Protein AF-A0A7R9ZSJ4-F1 (afdb_monomer)

Solvent-accessible surface area (backbone atoms only — not comparable to full-atom values): 16227 Å² total; per-residue (Å²): 116,78,66,67,66,26,33,40,53,22,41,50,36,29,53,52,50,44,64,75,40,68,91,37,93,45,54,47,52,46,51,64,80,45,60,38,54,87,46,69,43,57,51,87,76,79,59,43,40,46,56,62,57,51,50,52,32,36,56,56,23,70,72,47,100,58,98,56,45,19,45,77,72,46,55,66,70,55,40,49,50,58,50,53,51,54,51,48,54,52,47,40,32,49,72,45,51,34,35,42,63,63,70,55,41,59,85,36,34,27,38,24,73,56,66,95,86,62,72,80,85,56,40,31,41,29,47,73,68,39,64,46,61,44,77,53,52,73,63,58,44,51,36,51,52,48,29,55,49,21,52,44,65,28,36,20,50,62,27,33,58,28,53,48,65,42,23,81,81,48,73,83,53,57,67,71,60,51,48,54,47,25,54,52,32,30,57,49,18,76,75,57,26,79,11,60,88,61,80,40,57,58,47,64,45,52,53,49,52,52,48,52,33,58,76,66,66,57,59,68,38,69,69,59,54,37,55,52,49,33,52,39,42,50,43,52,52,35,44,62,45,37,73,86,59,47,65,57,57,70,43,44,68,60,52,53,51,47,34,67,69,35,22,40,98,82,60,70,49,70,52,94,46,81,89,60,53,56,57,72,73,69,91,76,79,79,90,81,81,80,86,126

Radius of gyration: 20.52 Å; Cα contacts (8 Å, |Δi|>4): 407; chains: 1; bounding box: 48×50×55 Å

Nearest PDB structures (foldseek):
  7udq-assembly1_A  TM=7.282E-01  e=5.995E-06  Homo sapiens
  7udq-assembly2_B  TM=7.242E-01  e=1.388E-05  Homo sapiens
  4ped-assembly1_A  TM=7.113E-01  e=1.322E-05  Homo sapiens
  5i35-assembly1_A  TM=6.716E-01  e=8.064E-06  Homo sapiens
  7udp-assembly1_A  TM=6.505E-01  e=7.447E-05  Homo sapiens

Secondary structure (DSSP, 8-state):
-GGGG-HHHHHHHHHHHHHHHTT-TTEE---EEEE-SS-EEEPPPP-EEHHHHHHHHHHHHTTSSSS--HHHHS-HHHHHHHHHHHHHHHHHIIIII-EEETT-SGGGEEEE---TTS-GGG-EEEE---TTEEEPPHHHHHHHHHHHHHHHHT-HHHHHHHHHTT-GGGTTS-HHHHHHHHHHHHHHHHHH---TTS---HHHHHHHHHHHHHHTT----HHHHHHHHHHHHHHHHHHHH-TT--HHHHHHHHHHHHHHHHB-TTSSSBP--TTSS-----SS--S-----

Structure (mmCIF, N/CA/C/O backbone):
data_AF-A0A7R9ZSJ4-F1
#
_entry.id   AF-A0A7R9ZSJ4-F1
#
loop_
_atom_site.group_PDB
_atom_site.id
_atom_site.type_symbol
_atom_site.label_atom_id
_atom_site.label_alt_id
_atom_site.label_comp_id
_atom_site.label_asym_id
_atom_site.label_entity_id
_atom_site.label_seq_id
_atom_site.pdbx_PDB_ins_code
_atom_site.Cartn_x
_atom_site.Cartn_y
_atom_site.Cartn_z
_atom_site.occupancy
_atom_site.B_iso_or_equiv
_atom_site.auth_seq_id
_atom_site.auth_comp_id
_atom_site.auth_asym_id
_atom_site.auth_atom_id
_atom_site.pdbx_PDB_model_num
ATOM 1 N N . MET A 1 1 ? -2.091 21.055 1.579 1.00 38.19 1 MET A N 1
ATOM 2 C CA . MET A 1 1 ? -1.981 21.417 3.006 1.00 38.19 1 MET A CA 1
ATOM 3 C C . MET A 1 1 ? -3.148 22.263 3.515 1.00 38.19 1 MET A C 1
ATOM 5 O O . MET A 1 1 ? -3.664 21.917 4.559 1.00 38.19 1 MET A O 1
ATOM 9 N N . ALA A 1 2 ? -3.652 23.291 2.811 1.00 45.34 2 ALA A N 1
ATOM 10 C CA . ALA A 1 2 ? -4.797 24.081 3.316 1.00 45.34 2 ALA A CA 1
ATOM 11 C C . ALA A 1 2 ? -6.110 23.279 3.501 1.00 45.34 2 ALA A C 1
ATOM 13 O O . ALA A 1 2 ? -6.863 23.550 4.426 1.00 45.34 2 ALA A O 1
ATOM 14 N N . ALA A 1 3 ? -6.357 22.255 2.673 1.00 51.06 3 ALA A N 1
ATOM 15 C CA . ALA A 1 3 ? -7.547 21.404 2.793 1.00 51.06 3 ALA A CA 1
ATOM 16 C C . ALA A 1 3 ? -7.569 20.535 4.069 1.00 51.06 3 ALA A C 1
ATOM 18 O O . ALA A 1 3 ? -8.645 20.181 4.528 1.00 51.06 3 ALA A O 1
ATOM 19 N N . GLN A 1 4 ? -6.405 20.243 4.666 1.00 52.00 4 GLN A N 1
ATOM 20 C CA . GLN A 1 4 ? -6.296 19.455 5.906 1.00 52.00 4 GLN A CA 1
ATOM 21 C C . GLN A 1 4 ? -6.732 20.244 7.147 1.00 52.00 4 GLN A C 1
ATOM 23 O O . GLN A 1 4 ? -6.979 19.658 8.189 1.00 52.00 4 GLN A O 1
ATOM 28 N N . ALA A 1 5 ? -6.828 21.574 7.052 1.00 63.12 5 ALA A N 1
ATOM 29 C CA . ALA A 1 5 ? -7.299 22.405 8.157 1.00 63.12 5 ALA A CA 1
ATOM 30 C C . ALA A 1 5 ? -8.834 22.452 8.254 1.00 63.12 5 ALA A C 1
ATOM 32 O O . ALA A 1 5 ? -9.356 23.075 9.171 1.00 63.12 5 ALA A O 1
ATOM 33 N N . HIS A 1 6 ? -9.553 21.860 7.289 1.00 83.00 6 HIS A N 1
ATOM 34 C CA . HIS A 1 6 ? -11.010 21.892 7.220 1.00 83.00 6 HIS A CA 1
ATOM 35 C C . HIS A 1 6 ? -11.577 20.497 7.495 1.00 83.00 6 HIS A C 1
ATOM 37 O O . HIS A 1 6 ? -11.621 19.662 6.593 1.00 83.00 6 HIS A O 1
ATOM 43 N N . LEU A 1 7 ? -12.094 20.269 8.705 1.00 90.62 7 LEU A N 1
ATOM 44 C CA . LEU A 1 7 ? -12.628 18.957 9.116 1.00 90.62 7 LEU A CA 1
ATOM 45 C C . LEU A 1 7 ? -13.857 18.497 8.307 1.00 90.62 7 LEU A C 1
ATOM 47 O O . LEU A 1 7 ? -14.205 17.322 8.302 1.00 90.62 7 LEU A O 1
ATOM 51 N N . GLN A 1 8 ? -14.485 19.390 7.536 1.00 91.31 8 GLN A N 1
ATOM 52 C CA . GLN A 1 8 ? -15.523 19.015 6.562 1.00 91.31 8 GLN A CA 1
ATOM 53 C C . GLN A 1 8 ? -14.990 18.111 5.449 1.00 91.31 8 GLN A C 1
ATOM 55 O O . GLN A 1 8 ? -15.735 17.290 4.920 1.00 91.31 8 GLN A O 1
ATOM 60 N N . VAL A 1 9 ? -13.717 18.271 5.075 1.00 90.81 9 VAL A N 1
ATOM 61 C CA . VAL A 1 9 ? -13.072 17.436 4.054 1.00 90.81 9 VAL A CA 1
ATOM 62 C C . VAL A 1 9 ? -12.893 16.017 4.584 1.00 90.81 9 VAL A C 1
ATOM 64 O O . VAL A 1 9 ? -13.194 15.058 3.881 1.00 90.81 9 VAL A O 1
ATOM 67 N N . GLU A 1 10 ? -12.471 15.886 5.839 1.00 92.31 10 GLU A N 1
ATOM 68 C CA . GLU A 1 10 ? -12.347 14.599 6.521 1.00 92.31 10 GLU A CA 1
ATOM 69 C C . GLU A 1 10 ? -13.699 13.896 6.675 1.00 92.31 10 GLU A C 1
ATOM 71 O O . GLU A 1 10 ? -13.835 12.747 6.261 1.00 92.31 10 GLU A O 1
ATOM 76 N N . ALA A 1 11 ? -14.729 14.605 7.152 1.00 93.69 11 ALA A N 1
ATOM 77 C CA . ALA A 1 11 ? -16.087 14.064 7.232 1.00 93.69 11 ALA A CA 1
ATOM 78 C C . ALA A 1 11 ? -16.573 13.540 5.873 1.00 93.69 11 ALA A C 1
ATOM 80 O O . ALA A 1 11 ? -17.118 12.443 5.771 1.00 93.69 11 ALA A O 1
ATOM 81 N N . TYR A 1 12 ? -16.311 14.290 4.802 1.00 91.88 12 TYR A N 1
ATOM 82 C CA . TYR A 1 12 ? -16.643 13.855 3.453 1.00 91.88 12 TYR A CA 1
ATOM 83 C C . TYR A 1 12 ? -15.883 12.581 3.038 1.00 91.88 12 TYR A C 1
ATOM 85 O O . TYR A 1 12 ? -16.460 11.676 2.432 1.00 91.88 12 TYR A O 1
ATOM 93 N N . HIS A 1 13 ? -14.596 12.467 3.370 1.00 93.56 13 HIS A N 1
ATOM 94 C CA . HIS A 1 13 ? -13.835 11.245 3.109 1.00 93.56 13 HIS A CA 1
ATOM 95 C C . HIS A 1 13 ? -14.374 10.043 3.893 1.00 93.56 13 HIS A C 1
ATOM 97 O O . HIS A 1 13 ? -14.483 8.957 3.317 1.00 93.56 13 HIS A O 1
ATOM 103 N N . LEU A 1 14 ? -14.771 10.234 5.155 1.00 94.38 14 LEU A N 1
ATOM 104 C CA . LEU A 1 14 ? -15.432 9.201 5.954 1.00 94.38 14 LEU A CA 1
ATOM 105 C C . LEU A 1 14 ? -16.741 8.745 5.307 1.00 94.38 14 LEU A C 1
ATOM 107 O O . LEU A 1 14 ? -16.975 7.543 5.205 1.00 94.38 14 LEU A O 1
ATOM 111 N N . GLU A 1 15 ? -17.576 9.659 4.808 1.00 93.56 15 GLU A N 1
ATOM 112 C CA . GLU A 1 15 ? -18.805 9.299 4.084 1.00 93.56 15 GLU A CA 1
ATOM 113 C C . GLU A 1 15 ? -18.510 8.436 2.847 1.00 93.56 15 GLU A C 1
ATOM 115 O O . GLU A 1 15 ? -19.177 7.424 2.609 1.00 93.56 15 GLU A O 1
ATOM 120 N N . VAL A 1 16 ? -17.484 8.799 2.070 1.00 92.31 16 VAL A N 1
ATOM 121 C CA . VAL A 1 16 ? -17.057 8.037 0.886 1.00 92.31 16 VAL A CA 1
ATOM 122 C C . VAL A 1 16 ? -16.573 6.638 1.271 1.00 92.31 16 VAL A C 1
ATOM 124 O O . VAL A 1 16 ? -16.968 5.657 0.633 1.00 92.31 16 VAL A O 1
ATOM 127 N N . LEU A 1 17 ? -15.737 6.525 2.305 1.00 93.88 17 LEU A N 1
ATOM 128 C CA . LEU A 1 17 ? -15.227 5.244 2.792 1.00 93.88 17 LEU A CA 1
ATOM 129 C C . LEU A 1 17 ? -16.366 4.364 3.320 1.00 93.88 17 LEU A C 1
ATOM 131 O O . LEU A 1 17 ? -16.518 3.229 2.864 1.00 93.88 17 LEU A O 1
ATOM 135 N N . ASN A 1 18 ? -17.233 4.908 4.174 1.00 94.31 18 ASN A N 1
ATOM 136 C CA . ASN A 1 18 ? -18.411 4.209 4.684 1.00 94.31 18 ASN A CA 1
ATOM 137 C C . ASN A 1 18 ? -19.322 3.715 3.555 1.00 94.31 18 ASN A C 1
ATOM 139 O O . ASN A 1 18 ? -19.772 2.569 3.570 1.00 94.31 18 ASN A O 1
ATOM 143 N N . HIS A 1 19 ? -19.547 4.532 2.522 1.00 93.00 19 HIS A N 1
ATOM 144 C CA . HIS A 1 19 ? -20.321 4.106 1.361 1.00 93.00 19 HIS A CA 1
ATOM 145 C C . HIS A 1 19 ? -19.638 2.969 0.593 1.00 93.00 19 HIS A C 1
ATOM 147 O O . HIS A 1 19 ? -20.296 1.991 0.227 1.00 93.00 19 HIS A O 1
ATOM 153 N N . ASN A 1 20 ? -18.336 3.081 0.329 1.00 92.00 20 ASN A N 1
ATOM 154 C CA . ASN A 1 20 ? -17.593 2.101 -0.462 1.00 92.00 20 ASN A CA 1
ATOM 155 C C . ASN A 1 20 ? -17.463 0.752 0.249 1.00 92.00 20 ASN A C 1
ATOM 157 O O . ASN A 1 20 ? -17.392 -0.280 -0.420 1.00 92.00 20 ASN A O 1
ATOM 161 N N . PHE A 1 21 ? -17.420 0.746 1.579 1.00 93.94 21 PHE A N 1
ATOM 162 C CA . PHE A 1 21 ? -17.257 -0.450 2.404 1.00 93.94 21 PHE A CA 1
ATOM 163 C C . PHE A 1 21 ? -18.556 -0.939 3.058 1.00 93.94 21 PHE A C 1
ATOM 165 O O . PHE A 1 21 ? -18.514 -1.894 3.819 1.00 93.94 21 PHE A O 1
ATOM 172 N N . ARG A 1 22 ? -19.719 -0.370 2.717 1.00 92.62 22 ARG A N 1
ATOM 173 C CA . ARG A 1 22 ? -21.030 -0.741 3.293 1.00 92.62 22 ARG A CA 1
ATOM 174 C C . ARG A 1 22 ? -21.376 -2.239 3.244 1.00 92.62 22 ARG A C 1
ATOM 176 O O . ARG A 1 22 ? -22.170 -2.698 4.050 1.00 92.62 22 ARG A O 1
ATOM 183 N N . ASP A 1 23 ? -20.810 -2.972 2.282 1.00 91.75 23 ASP A N 1
ATOM 184 C CA . ASP A 1 23 ? -21.043 -4.409 2.083 1.00 91.75 23 ASP A CA 1
ATOM 185 C C . ASP A 1 23 ? -19.985 -5.280 2.811 1.00 91.75 23 ASP A C 1
ATOM 187 O O . ASP A 1 23 ? -19.936 -6.495 2.622 1.00 91.75 23 ASP A O 1
ATOM 191 N N . TRP A 1 24 ? -19.083 -4.667 3.591 1.00 92.62 24 TRP A N 1
ATOM 192 C CA . TRP A 1 24 ? -17.996 -5.319 4.329 1.00 92.62 24 TRP A CA 1
ATOM 193 C C . TRP A 1 24 ? -18.225 -5.199 5.842 1.00 92.62 24 TRP A C 1
ATOM 195 O O . TRP A 1 24 ? -17.667 -4.325 6.495 1.00 92.62 24 TRP A O 1
ATOM 205 N N . ASP A 1 25 ? -18.976 -6.141 6.420 1.00 88.06 25 ASP A N 1
ATOM 206 C CA . ASP A 1 25 ? -19.393 -6.123 7.839 1.00 88.06 25 ASP A CA 1
ATOM 207 C C . ASP A 1 25 ? -18.245 -6.036 8.874 1.00 88.06 25 ASP A C 1
ATOM 209 O O . ASP A 1 25 ? -18.462 -5.672 10.030 1.00 88.06 25 ASP A O 1
ATOM 213 N N . HIS A 1 26 ? -17.025 -6.406 8.477 1.00 89.81 26 HIS A N 1
ATOM 214 C CA . HIS A 1 26 ? -15.828 -6.452 9.325 1.00 89.81 26 HIS A CA 1
ATOM 215 C C . HIS A 1 26 ? -14.900 -5.241 9.134 1.00 89.81 26 HIS A C 1
ATOM 217 O O . HIS A 1 26 ? -13.831 -5.205 9.739 1.00 89.81 26 HIS A O 1
ATOM 223 N N . VAL A 1 27 ? -15.273 -4.267 8.298 1.00 93.69 27 VAL A N 1
ATOM 224 C CA . VAL A 1 27 ? -14.522 -3.021 8.093 1.00 93.69 27 VAL A CA 1
ATOM 225 C C . VAL A 1 27 ? -15.397 -1.851 8.511 1.00 93.69 27 VAL A C 1
ATOM 227 O O . VAL A 1 27 ? -16.525 -1.718 8.042 1.00 93.69 27 VAL A O 1
ATOM 230 N N . ARG A 1 28 ? -14.878 -0.999 9.390 1.00 93.50 28 ARG A N 1
ATOM 231 C CA . ARG A 1 28 ? -15.598 0.148 9.944 1.00 93.50 28 ARG A CA 1
ATOM 232 C C . ARG A 1 28 ? -14.815 1.437 9.738 1.00 93.50 28 ARG A C 1
ATOM 234 O O . ARG A 1 28 ? -13.592 1.438 9.607 1.00 93.50 28 ARG A O 1
ATOM 241 N N . PHE A 1 29 ? -15.553 2.533 9.734 1.00 95.06 29 PHE A N 1
ATOM 242 C CA . PHE A 1 29 ? -15.036 3.892 9.757 1.00 95.06 29 PHE A CA 1
ATOM 243 C C . PHE A 1 29 ? -15.972 4.710 10.649 1.00 95.06 29 PHE A C 1
ATOM 245 O O . PHE A 1 29 ? -17.176 4.420 10.654 1.00 95.06 29 PHE A O 1
ATOM 252 N N . PRO A 1 30 ? -15.470 5.729 11.363 1.00 95.62 30 PRO A N 1
ATOM 253 C CA . PRO A 1 30 ? -16.333 6.672 12.058 1.00 95.62 30 PRO A CA 1
ATOM 254 C C . PRO A 1 30 ? -17.412 7.244 11.125 1.00 95.62 30 PRO A C 1
ATOM 256 O O . PRO A 1 30 ? -17.163 7.545 9.954 1.00 95.62 30 PRO A O 1
ATOM 259 N N . GLN A 1 31 ? -18.643 7.344 11.622 1.00 95.25 31 GLN A N 1
ATOM 260 C CA . GLN A 1 31 ? -19.788 7.893 10.897 1.00 95.25 31 GLN A CA 1
ATOM 261 C C . GLN A 1 31 ? -19.987 9.351 11.315 1.00 95.25 31 GLN A C 1
ATOM 263 O O . GLN A 1 31 ? -20.389 9.593 12.458 1.00 95.25 31 GLN A O 1
ATOM 268 N N . PRO A 1 32 ? -19.738 10.329 10.431 1.00 95.19 32 PRO A N 1
ATOM 269 C CA . PRO A 1 32 ? -19.922 11.733 10.762 1.00 95.19 32 PRO A CA 1
ATOM 270 C C . PRO A 1 32 ? -21.414 12.081 10.888 1.00 95.19 32 PRO A C 1
ATOM 272 O O . PRO A 1 32 ? -22.224 11.789 10.012 1.00 95.19 32 PRO A O 1
ATOM 275 N N . PHE A 1 33 ? -21.776 12.754 11.979 1.00 94.69 33 PHE A N 1
ATOM 276 C CA . PHE A 1 33 ? -23.102 13.337 12.219 1.00 94.69 33 PHE A CA 1
ATOM 277 C C . PHE A 1 33 ? -23.134 14.843 11.961 1.00 94.69 33 PHE A C 1
ATOM 279 O O . PHE A 1 33 ? -24.171 15.399 11.599 1.00 94.69 33 PHE A O 1
ATOM 286 N N . PHE A 1 34 ? -22.009 15.518 12.194 1.00 94.94 34 PHE A N 1
ATOM 287 C CA . PHE A 1 34 ? -21.866 16.953 11.999 1.00 94.94 34 PHE A CA 1
ATOM 288 C C . PHE A 1 34 ? -20.431 17.287 11.609 1.00 94.94 34 PHE A C 1
ATOM 290 O O . PHE A 1 34 ? -19.493 16.746 12.189 1.00 94.94 34 PHE A O 1
ATOM 297 N N . ALA A 1 35 ? -20.262 18.223 10.675 1.00 94.38 35 ALA A N 1
ATOM 298 C CA . ALA A 1 35 ? -18.948 18.712 10.288 1.00 94.38 35 ALA A CA 1
ATOM 299 C C . ALA A 1 35 ? -18.961 20.214 9.969 1.00 94.38 35 ALA A C 1
ATOM 301 O O . ALA A 1 35 ? -19.710 20.702 9.115 1.00 94.38 35 ALA A O 1
ATOM 302 N N . SER A 1 36 ? -18.074 20.949 10.628 1.00 93.25 36 SER A N 1
ATOM 303 C CA . SER A 1 36 ? -17.681 22.320 10.306 1.00 93.25 36 SER A CA 1
ATOM 304 C C . SER A 1 36 ? -16.204 22.348 9.906 1.00 93.25 36 SER A C 1
ATOM 306 O O . SER A 1 36 ? -15.526 21.322 9.910 1.00 93.25 36 SER A O 1
ATOM 308 N N . SER A 1 37 ? -15.673 23.513 9.529 1.00 90.69 37 SER A N 1
ATOM 309 C CA . SER A 1 37 ? -14.243 23.633 9.218 1.00 90.69 37 SER A CA 1
ATOM 310 C C . SER A 1 37 ? -13.343 23.295 10.412 1.00 90.69 37 SER A C 1
ATOM 312 O O . SER A 1 37 ? -12.201 22.914 10.198 1.00 90.69 37 SER A O 1
ATOM 314 N N . THR A 1 38 ? -13.840 23.390 11.648 1.00 93.00 38 THR A N 1
ATOM 315 C CA . THR A 1 38 ? -13.034 23.241 12.871 1.00 93.00 38 THR A CA 1
ATOM 316 C C . THR A 1 38 ? -13.494 22.130 13.806 1.00 93.00 38 THR A C 1
ATOM 318 O O . THR A 1 38 ? -12.769 21.807 14.742 1.00 93.00 38 THR A O 1
ATOM 321 N N . VAL A 1 39 ? -14.685 21.559 13.596 1.00 93.62 39 VAL A N 1
ATOM 322 C CA . VAL A 1 39 ? -15.246 20.506 14.455 1.00 93.62 39 VAL A CA 1
ATOM 323 C C . VAL A 1 39 ? -15.898 19.423 13.604 1.00 93.62 39 VAL A C 1
ATOM 325 O O . VAL A 1 39 ? -16.721 19.731 12.744 1.00 93.62 39 VAL A O 1
ATOM 328 N N . ILE A 1 40 ? -15.591 18.164 13.907 1.00 94.25 40 ILE A N 1
ATOM 329 C CA . ILE A 1 40 ? -16.333 16.987 13.452 1.00 94.25 40 ILE A CA 1
ATOM 330 C C . ILE A 1 40 ? -16.955 16.294 14.671 1.00 94.25 40 ILE A C 1
ATOM 332 O O . ILE A 1 40 ? -16.351 16.242 15.742 1.00 94.25 40 ILE A O 1
ATOM 336 N N . ILE A 1 41 ? -18.193 15.825 14.532 1.00 96.06 41 ILE A N 1
ATOM 337 C CA . ILE A 1 41 ? -18.865 14.954 15.501 1.00 96.06 41 ILE A CA 1
ATOM 338 C C . ILE A 1 41 ? -19.199 13.674 14.758 1.00 96.06 41 ILE A C 1
ATOM 340 O O . ILE A 1 41 ? -19.914 13.719 13.758 1.00 96.06 41 ILE A O 1
ATOM 344 N N . GLU A 1 42 ? -18.716 12.549 15.260 1.00 95.81 42 GLU A N 1
ATOM 345 C CA . GLU A 1 42 ? -18.808 11.244 14.611 1.00 95.81 42 GLU A CA 1
ATOM 346 C C . GLU A 1 42 ? -19.041 10.122 15.628 1.00 95.81 42 GLU A C 1
ATOM 348 O O . GLU A 1 42 ? -19.073 10.361 16.841 1.00 95.81 42 GLU A O 1
ATOM 353 N N . THR A 1 43 ? -19.260 8.897 15.150 1.00 95.44 43 THR A N 1
ATOM 354 C CA . THR A 1 43 ? -19.363 7.727 16.028 1.00 95.44 43 THR A CA 1
ATOM 355 C C . THR A 1 43 ? -18.036 7.404 16.696 1.00 95.44 43 THR A C 1
ATOM 357 O O . THR A 1 43 ? -16.963 7.541 16.120 1.00 95.44 43 THR A O 1
ATOM 360 N N . PHE A 1 44 ? -18.125 6.918 17.932 1.00 93.62 44 PHE A N 1
ATOM 361 C CA . PHE A 1 44 ? -16.992 6.296 18.594 1.00 93.62 44 PHE A CA 1
ATOM 362 C C . PHE A 1 44 ? -16.869 4.842 18.135 1.00 93.62 44 PHE A C 1
ATOM 364 O O . PHE A 1 44 ? -17.791 4.050 18.346 1.00 93.62 44 PHE A O 1
ATOM 371 N N . GLU A 1 45 ? -15.720 4.484 17.569 1.00 92.06 45 GLU A N 1
ATOM 372 C CA . GLU A 1 45 ? -15.431 3.117 17.147 1.00 92.06 45 GLU A CA 1
ATOM 373 C C . GLU A 1 45 ? -14.612 2.373 18.219 1.00 92.06 45 GLU A C 1
ATOM 375 O O . GLU A 1 45 ? -13.549 2.849 18.628 1.00 92.06 45 GLU A O 1
ATOM 380 N N . PRO A 1 46 ? -15.070 1.200 18.699 1.00 90.31 46 PRO A N 1
ATOM 381 C CA . PRO A 1 46 ? -14.311 0.412 19.662 1.00 90.31 46 PRO A CA 1
ATOM 382 C C . PRO A 1 46 ? -13.082 -0.224 19.003 1.00 90.31 46 PRO A C 1
ATOM 384 O O . PRO A 1 46 ? -13.090 -0.559 17.820 1.00 90.31 46 PRO A O 1
ATOM 387 N N . GLY A 1 47 ? -12.033 -0.455 19.791 1.00 91.12 47 GLY A N 1
ATOM 388 C CA . GLY A 1 47 ? -10.862 -1.206 19.352 1.00 91.12 47 GLY A CA 1
ATOM 389 C C . GLY A 1 47 ? -9.578 -0.744 20.022 1.00 91.12 47 GLY A C 1
ATOM 390 O O . GLY A 1 47 ? -9.589 0.075 20.942 1.00 91.12 47 GLY A O 1
ATOM 391 N N . ARG A 1 48 ? -8.459 -1.289 19.551 1.00 93.31 48 ARG A N 1
ATOM 392 C CA . ARG A 1 48 ? -7.102 -0.869 19.914 1.00 93.31 48 ARG A CA 1
ATOM 393 C C . ARG A 1 48 ? -6.296 -0.605 18.660 1.00 93.31 48 ARG A C 1
ATOM 395 O O . ARG A 1 48 ? -6.431 -1.347 17.687 1.00 93.31 48 ARG A O 1
ATOM 402 N N . ILE A 1 49 ? -5.447 0.414 18.699 1.00 94.31 49 ILE A N 1
ATOM 403 C CA . ILE A 1 49 ? -4.495 0.680 17.619 1.00 94.31 49 ILE A CA 1
ATOM 404 C C . ILE A 1 49 ? -3.560 -0.526 17.501 1.00 94.31 49 ILE A C 1
ATOM 406 O O . ILE A 1 49 ? -3.161 -1.119 18.507 1.00 94.31 49 ILE A O 1
ATOM 410 N N . ILE A 1 50 ? -3.215 -0.915 16.276 1.00 93.12 50 ILE A N 1
ATOM 411 C CA . ILE A 1 50 ? -2.426 -2.128 16.041 1.00 93.12 50 ILE A CA 1
ATOM 412 C C . ILE A 1 50 ? -1.051 -2.086 16.726 1.00 93.12 50 ILE A C 1
ATOM 414 O O . ILE A 1 50 ? -0.560 -3.123 17.169 1.00 93.12 50 ILE A O 1
ATOM 418 N N . THR A 1 51 ? -0.456 -0.900 16.876 1.00 92.81 51 THR A N 1
ATOM 419 C CA . THR A 1 51 ? 0.813 -0.717 17.593 1.00 92.81 51 THR A CA 1
ATOM 420 C C . THR A 1 51 ? 0.689 -1.115 19.057 1.00 92.81 51 THR A C 1
ATOM 422 O O . THR A 1 51 ? 1.545 -1.835 19.544 1.00 92.81 51 THR A O 1
ATOM 425 N N . GLU A 1 52 ? -0.417 -0.785 19.733 1.00 93.81 52 GLU A N 1
ATOM 426 C CA . GLU A 1 52 ? -0.642 -1.229 21.117 1.00 93.81 52 GLU A CA 1
ATOM 427 C C . GLU A 1 52 ? -0.744 -2.753 21.231 1.00 93.81 52 GLU A C 1
ATOM 429 O O . GLU A 1 52 ? -0.350 -3.339 22.242 1.00 93.81 52 GLU A O 1
ATOM 434 N N . ILE A 1 53 ? -1.316 -3.404 20.213 1.00 92.62 53 ILE A N 1
ATOM 435 C CA . ILE A 1 53 ? -1.415 -4.863 20.172 1.00 92.62 53 ILE A CA 1
ATOM 436 C C . ILE A 1 53 ? -0.009 -5.453 20.051 1.00 92.62 53 ILE A C 1
ATOM 438 O O . ILE A 1 53 ? 0.329 -6.335 20.836 1.00 92.62 53 ILE A O 1
ATOM 442 N N . ILE A 1 54 ? 0.806 -4.951 19.119 1.00 92.81 54 ILE A N 1
ATOM 443 C CA . ILE A 1 54 ? 2.197 -5.385 18.914 1.00 92.81 54 ILE A CA 1
ATOM 444 C C . ILE A 1 54 ? 3.025 -5.150 20.185 1.00 92.81 54 ILE A C 1
ATOM 446 O O . ILE A 1 54 ? 3.585 -6.102 20.729 1.00 92.81 54 ILE A O 1
ATOM 450 N N . ASP A 1 55 ? 2.997 -3.930 20.726 1.00 93.88 55 ASP A N 1
ATOM 451 C CA . ASP A 1 55 ? 3.759 -3.523 21.912 1.00 93.88 55 ASP A CA 1
ATOM 452 C C . ASP A 1 55 ? 3.424 -4.381 23.135 1.00 93.88 55 ASP A C 1
ATOM 454 O O . ASP A 1 55 ? 4.296 -4.686 23.953 1.00 93.88 55 ASP A O 1
ATOM 458 N N . ARG A 1 56 ? 2.163 -4.812 23.272 1.00 94.12 56 ARG A N 1
ATOM 459 C CA . ARG A 1 56 ? 1.749 -5.721 24.345 1.00 94.12 56 ARG A CA 1
ATOM 460 C C . ARG A 1 56 ? 2.477 -7.060 24.259 1.00 94.12 56 ARG A C 1
ATOM 462 O O . ARG A 1 56 ? 2.925 -7.557 25.291 1.00 94.12 56 ARG A O 1
ATOM 469 N N . PHE A 1 57 ? 2.558 -7.659 23.073 1.00 93.88 57 PHE A N 1
ATOM 470 C CA . PHE A 1 57 ? 3.241 -8.941 22.896 1.00 93.88 57 PHE A CA 1
ATOM 471 C C . PHE A 1 57 ? 4.760 -8.784 22.978 1.00 93.88 57 PHE A C 1
ATOM 473 O O . PHE A 1 57 ? 5.409 -9.616 23.608 1.00 93.88 57 PHE A O 1
ATOM 480 N N . ASP A 1 58 ? 5.321 -7.701 22.439 1.00 93.31 58 ASP A N 1
ATOM 481 C CA . ASP A 1 58 ? 6.751 -7.398 22.572 1.00 93.31 58 ASP A CA 1
ATOM 482 C C . ASP A 1 58 ? 7.149 -7.198 24.041 1.00 93.31 58 ASP A C 1
ATOM 484 O O . ASP A 1 58 ? 8.147 -7.751 24.500 1.00 93.31 58 ASP A O 1
ATOM 488 N N . SER A 1 59 ? 6.321 -6.495 24.819 1.00 93.75 59 SER A N 1
ATOM 489 C CA . SER A 1 59 ? 6.532 -6.323 26.262 1.00 93.75 59 SER A CA 1
ATOM 490 C C . SER A 1 59 ? 6.435 -7.643 27.025 1.00 93.75 59 SER A C 1
ATOM 492 O O . SER A 1 59 ? 7.173 -7.846 27.983 1.00 93.75 59 SER A O 1
ATOM 494 N N . GLN A 1 60 ? 5.538 -8.550 26.622 1.00 92.75 60 GLN A N 1
ATOM 495 C CA . GLN A 1 60 ? 5.451 -9.888 27.215 1.00 92.75 60 GLN A CA 1
ATOM 496 C C . GLN A 1 60 ? 6.698 -10.714 26.897 1.00 92.75 60 GLN A C 1
ATOM 498 O O . GLN A 1 60 ? 7.275 -11.319 27.799 1.00 92.75 60 GLN A O 1
ATOM 503 N N . ALA A 1 61 ? 7.147 -10.693 25.644 1.00 92.88 61 ALA A N 1
ATOM 504 C CA . ALA A 1 61 ? 8.340 -11.406 25.213 1.00 92.88 61 ALA A CA 1
ATOM 505 C C . ALA A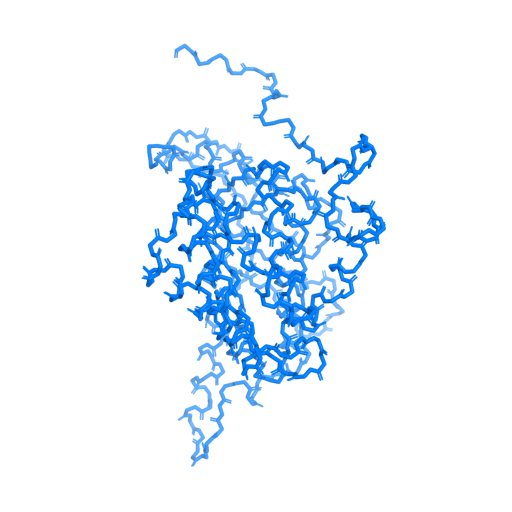 1 61 ? 9.600 -10.900 25.925 1.00 92.88 61 ALA A C 1
ATOM 507 O O . ALA A 1 61 ? 10.406 -11.704 26.376 1.00 92.88 61 ALA A O 1
ATOM 508 N N . ALA A 1 62 ? 9.708 -9.587 26.154 1.00 91.69 62 ALA A N 1
ATOM 509 C CA . ALA A 1 62 ? 10.819 -8.979 26.887 1.00 91.69 62 ALA A CA 1
ATOM 510 C C . ALA A 1 62 ? 10.932 -9.420 28.362 1.00 91.69 62 ALA A C 1
ATOM 512 O O . ALA A 1 62 ? 11.955 -9.162 28.994 1.00 91.69 62 ALA A O 1
ATOM 513 N N . THR A 1 63 ? 9.900 -10.060 28.929 1.00 91.69 63 THR A N 1
ATOM 514 C CA . THR A 1 63 ? 9.963 -10.647 30.283 1.00 91.69 63 THR A CA 1
ATOM 515 C C . THR A 1 63 ? 10.482 -12.086 30.306 1.00 91.69 63 THR A C 1
ATOM 517 O O . THR A 1 63 ? 10.726 -12.625 31.384 1.00 91.69 63 THR A O 1
ATOM 520 N N . LEU A 1 64 ? 10.646 -12.712 29.139 1.00 90.62 64 LEU A N 1
ATOM 521 C CA . LEU A 1 64 ? 11.193 -14.057 28.992 1.00 90.62 64 LEU A CA 1
ATOM 522 C C . LEU A 1 64 ? 12.721 -13.976 28.840 1.00 90.62 64 LEU A C 1
ATOM 524 O O . LEU A 1 64 ? 13.240 -13.075 28.192 1.00 90.62 64 LEU A O 1
ATOM 528 N N . GLU A 1 65 ? 13.450 -14.922 29.436 1.00 79.06 65 GLU A N 1
ATOM 529 C CA . GLU A 1 65 ? 14.927 -14.954 29.418 1.00 79.06 65 GLU A CA 1
ATOM 530 C C . GLU A 1 65 ? 15.528 -15.524 28.110 1.00 79.06 65 GLU A C 1
ATOM 532 O O . GLU A 1 65 ? 16.736 -15.735 28.027 1.00 79.06 65 GLU A O 1
ATOM 537 N N . ASP A 1 66 ? 14.703 -15.778 27.090 1.00 86.12 66 ASP A N 1
ATOM 538 C CA . ASP A 1 66 ? 15.100 -16.349 25.793 1.00 86.12 66 ASP A CA 1
ATOM 539 C C . ASP A 1 66 ? 14.958 -15.307 24.660 1.00 86.12 66 ASP A C 1
ATOM 541 O O . ASP A 1 66 ? 14.313 -14.277 24.850 1.00 86.12 66 ASP A O 1
ATOM 545 N N . ASP A 1 67 ? 15.491 -15.559 23.457 1.00 86.69 67 ASP A N 1
ATOM 546 C CA . ASP A 1 67 ? 15.367 -14.666 22.271 1.00 86.69 67 ASP A CA 1
ATOM 547 C C . ASP A 1 67 ? 13.949 -14.691 21.651 1.00 86.69 67 ASP A C 1
ATOM 549 O O . ASP A 1 67 ? 13.761 -14.492 20.450 1.00 86.69 67 ASP A O 1
ATOM 553 N N . THR A 1 68 ? 12.930 -14.944 22.478 1.00 90.44 68 THR A N 1
ATOM 554 C CA . THR A 1 68 ? 11.520 -14.908 22.087 1.00 90.44 68 THR A CA 1
ATOM 555 C C . THR A 1 68 ? 11.138 -13.477 21.715 1.00 90.44 68 THR A C 1
ATOM 557 O O . THR A 1 68 ? 11.428 -12.528 22.447 1.00 90.44 68 THR A O 1
ATOM 560 N N . ARG A 1 69 ? 10.455 -13.303 20.585 1.00 91.56 69 ARG A N 1
ATOM 561 C CA . ARG A 1 69 ? 9.929 -12.011 20.123 1.00 91.56 69 ARG A CA 1
ATOM 562 C C . ARG A 1 69 ? 8.419 -11.943 20.323 1.00 91.56 69 ARG A C 1
ATOM 564 O O . ARG A 1 69 ? 7.756 -12.967 20.477 1.00 91.56 69 ARG A O 1
ATOM 571 N N . GLY A 1 70 ? 7.836 -10.742 20.289 1.00 89.19 70 GLY A N 1
ATOM 572 C CA . GLY A 1 70 ? 6.389 -10.591 20.475 1.00 89.19 70 GLY A CA 1
ATOM 573 C C . GLY A 1 70 ? 5.571 -11.366 19.444 1.00 89.19 70 GLY A C 1
ATOM 574 O O . GLY A 1 70 ? 4.561 -11.979 19.790 1.00 89.19 70 GLY A O 1
ATOM 575 N N . TYR A 1 71 ? 6.041 -11.437 18.196 1.00 90.94 71 TYR A N 1
ATOM 576 C CA . TYR A 1 71 ? 5.382 -12.228 17.154 1.00 90.94 71 TYR A CA 1
ATOM 577 C C . TYR A 1 71 ? 5.392 -13.743 17.419 1.00 90.94 71 TYR A C 1
ATOM 579 O O . TYR A 1 71 ? 4.522 -14.433 16.894 1.00 90.94 71 TYR A O 1
ATOM 587 N N . ASP A 1 72 ? 6.312 -14.266 18.239 1.00 90.94 72 ASP A N 1
ATOM 588 C CA . ASP A 1 72 ? 6.334 -15.688 18.620 1.00 90.94 72 ASP A CA 1
ATOM 589 C C . ASP A 1 72 ? 5.247 -16.013 19.654 1.00 90.94 72 ASP A C 1
ATOM 591 O O . ASP A 1 72 ? 4.726 -17.128 19.701 1.00 90.94 72 ASP A O 1
ATOM 595 N N . LEU A 1 73 ? 4.880 -15.023 20.475 1.00 92.31 73 LEU A N 1
ATOM 596 C CA . LEU A 1 73 ? 3.813 -15.131 21.471 1.00 92.31 73 LEU A CA 1
ATOM 597 C C . LEU A 1 73 ? 2.425 -14.835 20.892 1.00 92.31 73 LEU A C 1
ATOM 599 O O . LEU A 1 73 ? 1.410 -15.211 21.488 1.00 92.31 73 LEU A O 1
ATOM 603 N N . MET A 1 74 ? 2.359 -14.138 19.757 1.00 92.38 74 MET A N 1
ATOM 604 C CA . MET A 1 74 ? 1.099 -13.768 19.128 1.00 92.38 74 MET A CA 1
ATOM 605 C C . MET A 1 74 ? 0.399 -15.012 18.554 1.00 92.38 74 MET A C 1
ATOM 607 O O . MET A 1 74 ? 0.983 -15.738 17.749 1.00 92.38 74 MET A O 1
ATOM 611 N N . PRO A 1 75 ? -0.878 -15.269 18.904 1.00 91.94 75 PRO A N 1
ATOM 612 C CA . PRO A 1 75 ? -1.616 -16.378 18.318 1.00 91.94 75 PRO A CA 1
ATOM 613 C C . PRO A 1 75 ? -1.675 -16.259 16.793 1.00 91.94 75 PRO A C 1
ATOM 615 O O . PRO A 1 75 ? -2.098 -15.233 16.264 1.00 91.94 75 PRO A O 1
ATOM 618 N N . LEU A 1 76 ? -1.335 -17.338 16.084 1.00 88.38 76 LEU A N 1
ATOM 619 C CA . LEU A 1 76 ? -1.256 -17.341 14.619 1.00 88.38 76 LEU A CA 1
ATOM 620 C C . LEU A 1 76 ? -2.543 -16.842 13.939 1.00 88.38 76 LEU A C 1
ATOM 622 O O . LEU A 1 76 ? -2.484 -16.127 12.941 1.00 88.38 76 LEU A O 1
ATOM 626 N N . GLU A 1 77 ? -3.710 -17.210 14.469 1.00 88.31 77 GLU A N 1
ATOM 627 C CA . GLU A 1 77 ? -5.002 -16.775 13.924 1.00 88.31 77 GLU A CA 1
ATOM 628 C C . GLU A 1 77 ? -5.233 -15.269 14.099 1.00 88.31 77 GLU A C 1
ATOM 630 O O . GLU A 1 77 ? -5.807 -14.635 13.214 1.00 88.31 77 GLU A O 1
ATOM 635 N N . LEU A 1 78 ? -4.716 -14.673 15.181 1.00 90.44 78 LEU A N 1
ATOM 636 C CA . LEU A 1 78 ? -4.733 -13.225 15.366 1.00 90.44 78 LEU A CA 1
ATOM 637 C C . LEU A 1 78 ? -3.826 -12.553 14.331 1.00 90.44 78 LEU A C 1
ATOM 639 O O . LEU A 1 78 ? -4.303 -11.696 13.592 1.00 90.44 78 LEU A O 1
ATOM 643 N N . SER A 1 79 ? -2.566 -12.982 14.203 1.00 91.19 79 SER A N 1
ATOM 644 C CA . SER A 1 79 ? -1.640 -12.413 13.212 1.00 91.19 79 SER A CA 1
ATOM 645 C C . SER A 1 79 ? -2.215 -12.496 11.797 1.00 91.19 79 SER A C 1
ATOM 647 O O . SER A 1 79 ? -2.210 -11.510 11.062 1.00 91.19 79 SER A O 1
ATOM 649 N N . LYS A 1 80 ? -2.779 -13.652 11.419 1.00 89.25 80 LYS A N 1
ATOM 650 C CA . LYS A 1 80 ? -3.447 -13.832 10.122 1.00 89.25 80 LYS A CA 1
ATOM 651 C C . LYS A 1 80 ? -4.608 -12.862 9.942 1.00 89.25 80 LYS A C 1
ATOM 653 O O . LYS A 1 80 ? -4.694 -12.241 8.885 1.00 89.25 80 LYS A O 1
ATOM 658 N N . PHE A 1 81 ? -5.489 -12.724 10.932 1.00 89.94 81 PHE A N 1
ATOM 659 C CA . PHE A 1 81 ? -6.622 -11.803 10.857 1.00 89.94 81 PHE A CA 1
ATOM 660 C C . PHE A 1 81 ? -6.162 -10.354 10.650 1.00 89.94 81 PHE A C 1
ATOM 662 O O . PHE A 1 81 ? -6.633 -9.699 9.718 1.00 89.94 81 PHE A O 1
ATOM 669 N N . LEU A 1 82 ? -5.198 -9.881 11.448 1.00 92.62 82 LEU A N 1
ATOM 670 C CA . LEU A 1 82 ? -4.665 -8.518 11.357 1.00 92.62 82 LEU A CA 1
ATOM 671 C C . LEU A 1 82 ? -4.077 -8.235 9.962 1.00 92.62 82 LEU A C 1
ATOM 673 O O . LEU A 1 82 ? -4.396 -7.229 9.324 1.00 92.62 82 LEU A O 1
ATOM 677 N N . LEU A 1 83 ? -3.268 -9.167 9.453 1.00 92.06 83 LEU A N 1
ATOM 678 C CA . LEU A 1 83 ? -2.577 -9.037 8.169 1.00 92.06 83 LEU A CA 1
ATOM 679 C C . LEU A 1 83 ? -3.516 -9.111 6.972 1.00 92.06 83 LEU A C 1
ATOM 681 O O . LEU A 1 83 ? -3.445 -8.282 6.064 1.00 92.06 83 LEU A O 1
ATOM 685 N N . THR A 1 84 ? -4.392 -10.113 6.959 1.00 90.81 84 THR A N 1
ATOM 686 C CA . THR A 1 84 ? -5.306 -10.334 5.835 1.00 90.81 84 THR A CA 1
ATOM 687 C C . THR A 1 84 ? -6.353 -9.230 5.748 1.00 90.81 84 THR A C 1
ATOM 689 O O . THR A 1 84 ? -6.634 -8.775 4.641 1.00 90.81 84 THR A O 1
ATOM 692 N N . SER A 1 85 ? -6.847 -8.726 6.884 1.00 92.00 85 SER A N 1
ATOM 693 C CA . SER A 1 85 ? -7.796 -7.606 6.917 1.00 92.00 85 SER A CA 1
ATOM 694 C C . SER A 1 85 ? -7.155 -6.309 6.425 1.00 92.00 85 SER A C 1
ATOM 696 O O . SER A 1 85 ? -7.703 -5.656 5.537 1.00 92.00 85 SER A O 1
ATOM 698 N N . GLY A 1 86 ? -5.959 -5.965 6.922 1.00 92.81 86 GLY A N 1
ATOM 699 C CA . GLY A 1 86 ? -5.235 -4.769 6.478 1.00 92.81 86 GLY A CA 1
ATOM 700 C C . GLY A 1 86 ? -4.899 -4.804 4.983 1.00 92.81 86 GLY A C 1
ATOM 701 O O . GLY A 1 86 ? -5.159 -3.841 4.258 1.00 92.81 86 GLY A O 1
ATOM 702 N N . LEU A 1 87 ? -4.397 -5.944 4.493 1.00 92.94 87 LEU A N 1
ATOM 703 C CA . LEU A 1 87 ? -4.127 -6.145 3.068 1.00 92.94 87 LEU A CA 1
ATOM 704 C C . LEU A 1 87 ? -5.407 -6.042 2.225 1.00 92.94 87 LEU A C 1
ATOM 706 O O . LEU A 1 87 ? -5.384 -5.419 1.163 1.00 92.94 87 LEU A O 1
ATOM 710 N N . ALA A 1 88 ? -6.515 -6.633 2.676 1.00 92.44 88 ALA A N 1
ATOM 711 C CA . ALA A 1 88 ? -7.781 -6.610 1.952 1.00 92.44 88 ALA A CA 1
ATOM 712 C C . ALA A 1 88 ? -8.353 -5.189 1.837 1.00 92.44 88 ALA A C 1
ATOM 714 O O . ALA A 1 88 ? -8.740 -4.784 0.739 1.00 92.44 88 ALA A O 1
ATOM 715 N N . VAL A 1 89 ? -8.337 -4.413 2.928 1.00 93.75 89 VAL A N 1
ATOM 716 C CA . VAL A 1 89 ? -8.768 -3.005 2.936 1.00 93.75 89 VAL A CA 1
ATOM 717 C C . VAL A 1 89 ? -7.914 -2.173 1.979 1.00 93.75 89 VAL A C 1
ATOM 719 O O . VAL A 1 89 ? -8.460 -1.491 1.109 1.00 93.75 89 VAL A O 1
ATOM 722 N N . TYR A 1 90 ? -6.583 -2.289 2.056 1.00 93.69 90 TYR A N 1
ATOM 723 C CA . TYR A 1 90 ? -5.674 -1.579 1.152 1.00 93.69 90 TYR A CA 1
ATOM 724 C C . TYR A 1 90 ? -5.907 -1.945 -0.320 1.00 93.69 90 TYR A C 1
ATOM 726 O O . TYR A 1 90 ? -6.040 -1.067 -1.177 1.00 93.69 90 TYR A O 1
ATOM 734 N N . MET A 1 91 ? -6.004 -3.242 -0.624 1.00 92.94 91 MET A N 1
ATOM 735 C CA . MET A 1 91 ? -6.208 -3.724 -1.990 1.00 92.94 91 MET A CA 1
ATOM 736 C C . MET A 1 91 ? -7.573 -3.324 -2.542 1.00 92.94 91 MET A C 1
ATOM 738 O O . MET A 1 91 ? -7.662 -2.996 -3.721 1.00 92.94 91 MET A O 1
ATOM 742 N N . LYS A 1 92 ? -8.633 -3.301 -1.729 1.00 92.69 92 LYS A N 1
ATOM 743 C CA . LYS A 1 92 ? -9.944 -2.821 -2.176 1.00 92.69 92 LYS A CA 1
ATOM 744 C C . LYS A 1 92 ? -9.902 -1.329 -2.513 1.00 92.69 92 LYS A C 1
ATOM 746 O O . LYS A 1 92 ? -10.334 -0.966 -3.608 1.00 92.69 92 LYS A O 1
ATOM 751 N N . MET A 1 93 ? -9.326 -0.495 -1.637 1.00 92.81 93 MET A N 1
ATOM 752 C CA . MET A 1 93 ? -9.172 0.941 -1.910 1.00 92.81 93 MET A CA 1
ATOM 753 C C . MET A 1 93 ? -8.420 1.163 -3.226 1.00 92.81 93 MET A C 1
ATOM 755 O O . MET A 1 93 ? -8.905 1.869 -4.112 1.00 92.81 93 MET A O 1
ATOM 759 N N . LEU A 1 94 ? -7.285 0.479 -3.402 1.00 91.94 94 LEU A N 1
ATOM 760 C CA . LEU A 1 94 ? -6.443 0.631 -4.582 1.00 91.94 94 LEU A CA 1
ATOM 761 C C . LEU A 1 94 ? -7.092 0.065 -5.854 1.00 91.94 94 LEU A C 1
ATOM 763 O O . LEU A 1 94 ? -7.133 0.745 -6.878 1.00 91.94 94 LEU A O 1
ATOM 767 N N . LEU A 1 95 ? -7.555 -1.187 -5.832 1.00 89.06 95 LEU A N 1
ATOM 768 C CA . LEU A 1 95 ? -7.970 -1.930 -7.028 1.00 89.06 95 LEU A CA 1
ATOM 769 C C . LEU A 1 95 ? -9.427 -1.672 -7.420 1.00 89.06 95 LEU A C 1
ATOM 771 O O . LEU A 1 95 ? -9.728 -1.668 -8.610 1.00 89.06 95 LEU A O 1
ATOM 775 N N . VAL A 1 96 ? -10.321 -1.451 -6.456 1.00 87.94 96 VAL A N 1
ATOM 776 C CA . VAL A 1 96 ? -11.771 -1.358 -6.701 1.00 87.94 96 VAL A CA 1
ATOM 777 C C . VAL A 1 96 ? -12.248 0.088 -6.634 1.00 87.94 96 VAL A C 1
ATOM 779 O O . VAL A 1 96 ? -12.878 0.567 -7.579 1.00 87.94 96 VAL A O 1
ATOM 782 N N . ASP A 1 97 ? -11.904 0.793 -5.557 1.00 88.75 97 ASP A N 1
ATOM 783 C CA . ASP A 1 97 ? -12.456 2.126 -5.278 1.00 88.75 97 ASP A CA 1
ATOM 784 C C . ASP A 1 97 ? -11.661 3.256 -5.955 1.00 88.75 97 ASP A C 1
ATOM 786 O O . ASP A 1 97 ? -12.127 4.391 -6.050 1.00 88.75 97 ASP A O 1
ATOM 790 N N . ASN A 1 98 ? -10.455 2.949 -6.445 1.00 89.75 98 ASN A N 1
ATOM 791 C CA . ASN A 1 98 ? -9.498 3.923 -6.972 1.00 89.75 98 ASN A CA 1
ATOM 792 C C . ASN A 1 98 ? -9.139 5.034 -5.975 1.00 89.75 98 ASN A C 1
ATOM 794 O O . ASN A 1 98 ? -8.932 6.191 -6.352 1.00 89.75 98 ASN A O 1
ATOM 798 N N . LEU A 1 99 ? -9.090 4.672 -4.698 1.00 91.88 99 LEU A N 1
ATOM 799 C CA . LEU A 1 99 ? -8.767 5.559 -3.598 1.00 91.88 99 LEU A CA 1
ATOM 800 C C . LEU A 1 99 ? -7.382 5.236 -3.047 1.00 91.88 99 LEU A C 1
ATOM 802 O O . LEU A 1 99 ? -6.939 4.087 -3.014 1.00 91.88 99 LEU A O 1
ATOM 806 N N . MET A 1 100 ? -6.720 6.279 -2.574 1.00 91.75 100 MET A N 1
ATOM 807 C CA . MET A 1 100 ? -5.517 6.204 -1.771 1.00 91.75 100 MET A CA 1
ATOM 808 C C . MET A 1 100 ? -5.801 6.863 -0.428 1.00 91.75 100 MET A C 1
ATOM 810 O O . MET A 1 100 ? -6.186 8.028 -0.379 1.00 91.75 100 MET A O 1
ATOM 814 N N . HIS A 1 101 ? -5.540 6.135 0.651 1.00 91.69 101 HIS A N 1
ATOM 815 C CA . HIS A 1 101 ? -5.420 6.721 1.976 1.00 91.69 101 HIS A CA 1
ATOM 816 C C . HIS A 1 101 ? -3.977 7.196 2.160 1.00 91.69 101 HIS A C 1
ATOM 818 O O . HIS A 1 101 ? -3.072 6.379 2.285 1.00 91.69 101 HIS A O 1
ATOM 824 N N . ALA A 1 102 ? -3.732 8.496 2.088 1.00 86.75 102 ALA A N 1
ATOM 825 C CA . ALA A 1 102 ? -2.392 9.062 2.015 1.00 86.75 102 ALA A CA 1
ATOM 826 C C . ALA A 1 102 ? -1.611 9.023 3.336 1.00 86.75 102 ALA A C 1
ATOM 828 O O . ALA A 1 102 ? -0.398 9.207 3.312 1.00 86.75 102 ALA A O 1
ATOM 829 N N . ASP A 1 103 ? -2.291 8.760 4.452 1.00 86.81 103 ASP A N 1
ATOM 830 C CA . ASP A 1 103 ? -1.665 8.590 5.765 1.00 86.81 103 ASP A CA 1
ATOM 831 C C . ASP A 1 103 ? -2.001 7.225 6.388 1.00 86.81 103 ASP A C 1
ATOM 833 O O . ASP A 1 103 ? -2.474 7.101 7.516 1.00 86.81 103 ASP A O 1
ATOM 837 N N . LEU A 1 104 ? -1.877 6.161 5.585 1.00 87.31 104 LEU A N 1
ATOM 838 C CA . LEU A 1 104 ? -2.183 4.802 6.031 1.00 87.31 104 LEU A CA 1
ATOM 839 C C . LEU A 1 104 ? -0.973 4.194 6.748 1.00 87.31 104 LEU A C 1
ATOM 841 O O . LEU A 1 104 ? -0.217 3.402 6.179 1.00 87.31 104 LEU A O 1
ATOM 845 N N . HIS A 1 105 ? -0.793 4.577 8.008 1.00 87.69 105 HIS A N 1
ATOM 846 C CA . HIS A 1 105 ? 0.225 4.026 8.897 1.00 87.69 105 HIS A CA 1
ATOM 847 C C . HIS A 1 105 ? -0.422 3.272 10.073 1.00 87.69 105 HIS A C 1
ATOM 849 O O . HIS A 1 105 ? -1.613 3.444 10.335 1.00 87.69 105 HIS A O 1
ATOM 855 N N . PRO A 1 106 ? 0.339 2.447 10.819 1.00 87.38 106 PRO A N 1
ATOM 856 C CA . PRO A 1 106 ? -0.199 1.637 11.915 1.00 87.38 106 PRO A CA 1
ATOM 857 C C . PRO A 1 106 ? -0.985 2.414 12.986 1.00 87.38 106 PRO A C 1
ATOM 859 O O . PRO A 1 106 ? -1.860 1.843 13.622 1.00 87.38 106 PRO A O 1
ATOM 862 N N . GLY A 1 107 ? -0.712 3.709 13.171 1.00 89.44 107 GLY A N 1
ATOM 863 C CA . GLY A 1 107 ? -1.417 4.550 14.147 1.00 89.44 107 GLY A CA 1
ATOM 864 C C . GLY A 1 107 ? -2.878 4.828 13.786 1.00 89.44 107 GLY A C 1
ATOM 865 O O . GLY A 1 107 ? -3.693 5.010 14.682 1.00 89.44 107 GLY A O 1
ATOM 866 N N . ASN A 1 108 ? -3.218 4.764 12.497 1.00 92.44 108 ASN A N 1
ATOM 867 C CA . ASN A 1 108 ? -4.569 5.003 11.986 1.00 92.44 108 ASN A CA 1
ATOM 868 C C . ASN A 1 108 ? -5.359 3.704 11.759 1.00 92.44 108 ASN A C 1
ATOM 870 O O . ASN A 1 108 ? -6.457 3.737 11.206 1.00 92.44 108 ASN A O 1
ATOM 874 N N . ILE A 1 109 ? -4.808 2.555 12.170 1.00 94.19 109 ILE A N 1
ATOM 875 C CA . ILE A 1 109 ? -5.420 1.236 11.999 1.00 94.19 109 ILE A CA 1
ATOM 876 C C . ILE A 1 109 ? -5.735 0.654 13.375 1.00 94.19 109 ILE A C 1
ATOM 878 O O . ILE A 1 109 ? -4.840 0.300 14.147 1.00 94.19 109 ILE A O 1
ATOM 882 N N . MET A 1 110 ? -7.024 0.509 13.658 1.00 94.81 110 MET A N 1
ATOM 883 C CA . MET A 1 110 ? -7.532 -0.098 14.880 1.00 94.81 110 MET A CA 1
ATOM 884 C C . MET A 1 110 ? -8.166 -1.456 14.611 1.00 94.81 110 MET A C 1
ATOM 886 O O . MET A 1 110 ? -8.714 -1.709 13.540 1.00 94.81 110 MET A O 1
ATOM 890 N N . PHE A 1 111 ? -8.120 -2.320 15.619 1.00 94.50 111 PHE A N 1
ATOM 891 C CA . PHE A 1 111 ? -8.810 -3.599 15.614 1.00 94.50 111 PHE A CA 1
ATOM 892 C C . PHE A 1 111 ? -9.679 -3.757 16.857 1.00 94.50 111 PHE A C 1
ATOM 894 O O . PHE A 1 111 ? -9.207 -3.633 17.992 1.00 94.50 111 PHE A O 1
ATOM 901 N N . ASP A 1 112 ? -10.946 -4.081 16.631 1.00 91.81 112 ASP A N 1
ATOM 902 C CA . ASP A 1 112 ? -11.845 -4.631 17.636 1.00 91.81 112 ASP A CA 1
ATOM 903 C C . ASP A 1 112 ? -11.713 -6.151 17.582 1.00 91.81 112 ASP A C 1
ATOM 905 O O . ASP A 1 112 ? -12.037 -6.774 16.573 1.00 91.81 112 ASP A O 1
ATOM 909 N N . LEU A 1 113 ? -11.174 -6.755 18.640 1.00 86.62 113 LEU A N 1
ATOM 910 C CA . LEU A 1 113 ? -10.955 -8.203 18.694 1.00 86.62 113 LEU A CA 1
ATOM 911 C C . LEU A 1 113 ? -12.154 -8.965 19.275 1.00 86.62 113 LEU A C 1
ATOM 913 O O . LEU A 1 113 ? -12.144 -10.198 19.243 1.00 86.62 113 LEU A O 1
ATOM 917 N N . GLY A 1 114 ? -13.169 -8.254 19.783 1.00 75.25 114 GLY A N 1
ATOM 918 C CA . GLY A 1 114 ? -14.304 -8.835 20.492 1.00 75.25 114 GLY A CA 1
ATOM 919 C C . GLY A 1 114 ? -13.923 -9.657 21.743 1.00 75.25 114 GLY A C 1
ATOM 920 O O . GLY A 1 114 ? -12.748 -9.850 22.072 1.00 75.25 114 GLY A O 1
ATOM 921 N N . PRO A 1 115 ? -14.913 -10.154 22.500 1.00 65.56 115 PRO A N 1
ATOM 922 C CA . PRO A 1 115 ? -14.708 -11.163 23.532 1.00 65.56 115 PRO A CA 1
ATOM 923 C C . PRO A 1 115 ? -14.254 -12.506 22.935 1.00 65.56 115 PRO A C 1
ATOM 925 O O . PRO A 1 115 ? -14.830 -13.014 21.978 1.00 65.56 115 PRO A O 1
ATOM 928 N N . VAL A 1 116 ? -13.272 -13.137 23.589 1.00 55.41 116 VAL A N 1
ATOM 929 C CA . VAL A 1 116 ? -12.597 -14.391 23.179 1.00 55.41 116 VAL A CA 1
ATOM 930 C C . VAL A 1 116 ? -13.553 -15.591 22.981 1.00 55.41 116 VAL A C 1
ATOM 932 O O . VAL A 1 116 ? -13.160 -16.598 22.399 1.00 55.41 116 VAL A O 1
ATOM 935 N N . SER A 1 117 ? -14.806 -15.519 23.450 1.00 52.06 117 SER A N 1
ATOM 936 C CA . SER A 1 117 ? -15.728 -16.665 23.527 1.00 52.06 117 SER A CA 1
ATOM 937 C C . SER A 1 117 ? -16.799 -16.763 22.433 1.00 52.06 117 SER A C 1
ATOM 939 O O . SER A 1 117 ? -17.558 -17.733 22.447 1.00 52.06 117 SER A O 1
ATOM 941 N N . GLN A 1 118 ? -16.898 -15.818 21.488 1.00 43.12 118 GLN A N 1
ATOM 942 C CA . GLN A 1 118 ? -17.931 -15.864 20.443 1.00 43.12 118 GLN A CA 1
ATOM 943 C C . GLN A 1 118 ? -17.364 -15.747 19.025 1.00 43.12 118 GLN A C 1
ATOM 945 O O . GLN A 1 118 ? -16.379 -15.068 18.762 1.00 43.12 118 GLN A O 1
ATOM 950 N N . THR A 1 119 ? -18.016 -16.474 18.116 1.00 47.47 119 THR A N 1
ATOM 951 C CA . THR A 1 119 ? -17.770 -16.574 16.670 1.00 47.47 119 THR A CA 1
ATOM 952 C C . THR A 1 119 ? -17.367 -15.247 16.020 1.00 47.47 119 THR A C 1
ATOM 954 O O . THR A 1 119 ? -17.973 -14.227 16.330 1.00 47.47 119 THR A O 1
ATOM 957 N N . SER A 1 120 ? -16.441 -15.310 15.057 1.00 51.22 120 SER A N 1
ATOM 958 C CA . SER A 1 120 ? -15.830 -14.278 14.181 1.00 51.22 120 SER A CA 1
ATOM 959 C C . SER A 1 120 ? -16.635 -13.037 13.735 1.00 51.22 120 SER A C 1
ATOM 961 O O . SER A 1 120 ? -16.060 -12.140 13.131 1.00 51.22 120 SER A O 1
ATOM 963 N N . LYS A 1 121 ? -17.933 -12.927 14.025 1.00 53.41 121 LYS A N 1
ATOM 964 C CA . LYS A 1 121 ? -18.798 -11.785 13.682 1.00 53.41 121 LYS A CA 1
ATOM 965 C C . LYS A 1 121 ? -18.526 -10.493 14.464 1.00 53.41 121 LYS A C 1
ATOM 967 O O . LYS A 1 121 ? -19.122 -9.477 14.128 1.00 53.41 121 LYS A O 1
ATOM 972 N N . GLN A 1 122 ? -17.688 -10.512 15.502 1.00 67.25 122 GLN A N 1
ATOM 973 C CA . GLN A 1 122 ? -17.376 -9.307 16.290 1.00 67.25 122 GLN A CA 1
ATOM 974 C C . GLN A 1 122 ? -16.002 -8.707 16.000 1.00 67.25 122 GLN A C 1
ATOM 976 O O . GLN A 1 122 ? -15.745 -7.592 16.438 1.00 67.25 122 GLN A O 1
ATOM 981 N N . GLN A 1 123 ? -15.144 -9.402 15.251 1.00 86.12 123 GLN A N 1
ATOM 982 C CA . GLN A 1 123 ? -13.836 -8.863 14.908 1.00 86.12 123 GLN A CA 1
ATOM 983 C C . GLN A 1 123 ? -13.965 -7.856 13.767 1.00 86.12 123 GLN A C 1
ATOM 985 O O . GLN A 1 123 ? -14.564 -8.165 12.735 1.00 86.12 123 GLN A O 1
ATOM 990 N N . ALA A 1 124 ? -13.409 -6.663 13.948 1.00 91.00 124 ALA A N 1
ATOM 991 C CA . ALA A 1 124 ? -13.459 -5.615 12.939 1.00 91.00 124 ALA A CA 1
ATOM 992 C C . ALA A 1 124 ? -12.140 -4.846 12.856 1.00 91.00 124 ALA A C 1
ATOM 994 O O . ALA A 1 124 ? -11.445 -4.671 13.857 1.00 91.00 124 ALA A O 1
ATOM 995 N N . ILE A 1 125 ? -11.817 -4.387 11.651 1.00 94.62 125 ILE A N 1
ATOM 996 C CA . ILE A 1 125 ? -10.777 -3.394 11.394 1.00 94.62 125 ILE A CA 1
ATOM 997 C C . ILE A 1 125 ? -11.441 -2.026 11.232 1.00 94.62 125 ILE A C 1
ATOM 999 O O . ILE A 1 125 ? -12.431 -1.902 10.511 1.00 94.62 125 ILE A O 1
ATOM 1003 N N . THR A 1 126 ? -10.882 -1.008 11.874 1.00 94.88 126 THR A N 1
ATOM 1004 C CA . THR A 1 126 ? -11.348 0.376 11.780 1.00 94.88 126 THR A CA 1
ATOM 1005 C C . THR A 1 126 ? -10.212 1.265 11.297 1.00 94.88 126 THR A C 1
ATOM 1007 O O . THR A 1 126 ? -9.116 1.218 11.859 1.00 94.88 126 THR A O 1
ATOM 1010 N N . LEU A 1 127 ? -10.469 2.088 10.278 1.00 94.12 127 LEU A N 1
ATOM 1011 C CA . LEU A 1 127 ? -9.590 3.207 9.929 1.00 94.12 127 LEU A CA 1
ATOM 1012 C C . LEU A 1 127 ? -10.171 4.481 10.544 1.00 94.12 127 LEU A C 1
ATOM 1014 O O . LEU A 1 127 ? -11.319 4.820 10.257 1.00 94.12 127 LEU A O 1
ATOM 1018 N N . VAL A 1 128 ? -9.414 5.121 11.437 1.00 87.81 128 VAL A N 1
ATOM 1019 C CA . VAL A 1 128 ? -9.928 6.214 12.287 1.00 87.81 128 VAL A CA 1
ATOM 1020 C C . VAL A 1 128 ? -9.658 7.610 11.756 1.00 87.81 128 VAL A C 1
ATOM 1022 O O . VAL A 1 128 ? -10.457 8.502 11.989 1.00 87.81 128 VAL A O 1
ATOM 1025 N N . ASP A 1 129 ? -8.561 7.795 11.036 1.00 86.25 129 ASP A N 1
ATOM 1026 C CA . ASP A 1 129 ? -8.242 9.053 10.370 1.00 86.25 129 ASP A CA 1
ATOM 1027 C C . ASP A 1 129 ? -8.660 8.911 8.908 1.00 86.25 129 ASP A C 1
ATOM 1029 O O . ASP A 1 129 ? -8.365 7.889 8.292 1.00 86.25 129 ASP A O 1
ATOM 1033 N N . ALA A 1 130 ? -9.368 9.898 8.361 1.00 85.81 130 ALA A N 1
ATOM 1034 C CA . ALA A 1 130 ? -9.613 10.007 6.921 1.00 85.81 130 ALA A CA 1
ATOM 1035 C C . ALA A 1 130 ? -9.293 11.414 6.391 1.00 85.81 130 ALA A C 1
ATOM 1037 O O . ALA A 1 130 ? -9.719 11.801 5.295 1.00 85.81 130 ALA A O 1
ATOM 1038 N N . GLY A 1 131 ? -8.510 12.195 7.134 1.00 82.38 131 GLY A N 1
ATOM 1039 C CA . GLY A 1 131 ? -8.123 13.560 6.796 1.00 82.38 131 GLY A CA 1
ATOM 1040 C C . GLY A 1 131 ? -7.345 13.653 5.484 1.00 82.38 131 GLY A C 1
ATOM 1041 O O . GLY A 1 131 ? -7.375 14.685 4.808 1.00 82.38 131 GLY A O 1
ATOM 1042 N N . MET A 1 132 ? -6.701 12.561 5.057 1.00 86.94 132 MET A N 1
ATOM 1043 C CA . MET A 1 132 ? -5.964 12.500 3.798 1.00 86.94 132 MET A CA 1
ATOM 1044 C C . MET A 1 132 ? -6.370 11.312 2.921 1.00 86.94 132 MET A C 1
ATOM 1046 O O . MET A 1 132 ? -5.589 10.391 2.699 1.00 86.94 132 MET A O 1
ATOM 1050 N N . VAL A 1 133 ? -7.566 11.353 2.340 1.00 90.81 133 VAL A N 1
ATOM 1051 C CA . VAL A 1 133 ? -7.958 10.435 1.261 1.00 90.81 133 VAL A CA 1
ATOM 1052 C C . VAL A 1 133 ? -7.904 11.167 -0.077 1.00 90.81 133 VAL A C 1
ATOM 1054 O O . VAL A 1 133 ? -8.304 12.321 -0.193 1.00 90.81 133 VAL A O 1
ATOM 1057 N N . ALA A 1 134 ? -7.392 10.504 -1.109 1.00 88.19 134 ALA A N 1
ATOM 1058 C CA . ALA A 1 134 ? -7.328 11.044 -2.459 1.00 88.19 134 ALA A CA 1
ATOM 1059 C C . ALA A 1 134 ? -7.874 10.036 -3.470 1.00 88.19 134 ALA A C 1
ATOM 1061 O O . ALA A 1 134 ? -7.607 8.836 -3.387 1.00 88.19 134 ALA A O 1
ATOM 1062 N N . GLN A 1 135 ? -8.617 10.531 -4.459 1.00 89.31 135 GLN A N 1
ATOM 1063 C CA . GLN A 1 135 ? -8.982 9.738 -5.627 1.00 89.31 135 GLN A CA 1
ATOM 1064 C C . GLN A 1 135 ? -7.830 9.758 -6.624 1.00 89.31 135 GLN A C 1
ATOM 1066 O O . GLN A 1 135 ? -7.368 10.821 -7.036 1.00 89.31 135 GLN A O 1
ATOM 1071 N N . LEU A 1 136 ? -7.386 8.571 -7.019 1.00 89.94 136 LEU A N 1
ATOM 1072 C CA . LEU A 1 136 ? -6.382 8.417 -8.058 1.00 89.94 136 LEU A CA 1
ATOM 1073 C C . LEU A 1 136 ? -7.028 8.656 -9.426 1.00 89.94 136 LEU A C 1
ATOM 1075 O O . LEU A 1 136 ? -8.200 8.344 -9.655 1.00 89.94 136 LEU A O 1
ATOM 1079 N N . SER A 1 137 ? -6.257 9.166 -10.376 1.00 89.00 137 SER A N 1
ATOM 1080 C CA . SER A 1 137 ? -6.608 9.063 -11.788 1.00 89.00 137 SER A CA 1
ATOM 1081 C C . SER A 1 137 ? -6.448 7.621 -12.277 1.00 89.00 137 SER A C 1
ATOM 1083 O O . SER A 1 137 ? -5.730 6.803 -11.693 1.00 89.00 137 SER A O 1
ATOM 1085 N N . ASP A 1 138 ? -7.108 7.297 -13.389 1.00 84.00 138 ASP A N 1
ATOM 1086 C CA . ASP A 1 138 ? -7.008 5.966 -13.997 1.00 84.00 138 ASP A CA 1
ATOM 1087 C C . ASP A 1 138 ? -5.560 5.650 -14.415 1.00 84.00 138 ASP A C 1
ATOM 1089 O O . ASP A 1 138 ? -5.103 4.516 -14.279 1.00 84.00 138 ASP A O 1
ATOM 1093 N N . ALA A 1 139 ? -4.815 6.668 -14.861 1.00 86.94 139 ALA A N 1
ATOM 1094 C CA . ALA A 1 139 ? -3.404 6.544 -15.209 1.00 86.94 139 ALA A CA 1
ATOM 1095 C C . ALA A 1 139 ? -2.526 6.294 -13.974 1.00 86.94 139 ALA A C 1
ATOM 1097 O O . ALA A 1 139 ? -1.707 5.378 -14.002 1.00 86.94 139 ALA A O 1
ATOM 1098 N N . GLU A 1 140 ? -2.715 7.055 -12.889 1.00 91.44 140 GLU A N 1
ATOM 1099 C CA . GLU A 1 140 ? -1.956 6.865 -11.644 1.00 91.44 140 GLU A CA 1
ATOM 1100 C C . GLU A 1 140 ? -2.130 5.461 -11.092 1.00 91.44 140 GLU A C 1
ATOM 1102 O O . GLU A 1 140 ? -1.152 4.758 -10.824 1.00 91.44 140 GLU A O 1
ATOM 1107 N N . SER A 1 141 ? -3.378 5.016 -10.993 1.00 90.56 141 SER A N 1
ATOM 1108 C CA . SER A 1 141 ? -3.650 3.696 -10.459 1.00 90.56 141 SER A CA 1
ATOM 1109 C C . SER A 1 141 ? -3.143 2.582 -11.372 1.00 90.56 141 SER A C 1
ATOM 1111 O O . SER A 1 141 ? -2.513 1.643 -10.888 1.00 90.56 141 SER A O 1
ATOM 1113 N N . ALA A 1 142 ? -3.338 2.689 -12.690 1.00 88.50 142 ALA A N 1
ATOM 1114 C CA . ALA A 1 142 ? -2.819 1.703 -13.634 1.00 88.50 142 ALA A CA 1
ATOM 1115 C C . ALA A 1 142 ? -1.287 1.608 -13.595 1.00 88.50 142 ALA A C 1
ATOM 1117 O O . ALA A 1 142 ? -0.748 0.503 -13.573 1.00 88.50 142 ALA A O 1
ATOM 1118 N N . ASN A 1 143 ? -0.590 2.747 -13.549 1.00 92.50 143 ASN A N 1
ATOM 1119 C CA . ASN A 1 143 ? 0.868 2.776 -13.502 1.00 92.50 143 ASN A CA 1
ATOM 1120 C C . ASN A 1 143 ? 1.403 2.184 -12.195 1.00 92.50 143 ASN A C 1
ATOM 1122 O O . ASN A 1 143 ? 2.350 1.399 -12.219 1.00 92.50 143 ASN A O 1
ATOM 1126 N N . PHE A 1 144 ? 0.794 2.532 -11.058 1.00 94.81 144 PHE A N 1
ATOM 1127 C CA . PHE A 1 144 ? 1.218 2.002 -9.766 1.00 94.81 144 PHE A CA 1
ATOM 1128 C C . PHE A 1 144 ? 0.934 0.502 -9.641 1.00 94.81 144 PHE A C 1
ATOM 1130 O O . PHE A 1 144 ? 1.818 -0.262 -9.263 1.00 94.81 144 PHE A O 1
ATOM 1137 N N . ILE A 1 145 ? -0.264 0.049 -10.023 1.00 92.94 145 ILE A N 1
ATOM 1138 C CA . ILE A 1 145 ? -0.603 -1.381 -10.035 1.00 92.94 145 ILE A CA 1
ATOM 1139 C C . ILE A 1 145 ? 0.333 -2.142 -10.980 1.00 92.94 145 ILE A C 1
ATOM 1141 O O . ILE A 1 145 ? 0.786 -3.231 -10.638 1.00 92.94 145 ILE A O 1
ATOM 1145 N N . GLY A 1 146 ? 0.673 -1.550 -12.128 1.00 91.81 146 GLY A N 1
ATOM 1146 C CA . GLY A 1 146 ? 1.669 -2.082 -13.052 1.00 91.81 146 GLY A CA 1
ATOM 1147 C C . GLY A 1 146 ? 3.030 -2.306 -12.395 1.00 91.81 146 GLY A C 1
ATOM 1148 O O . GLY A 1 146 ? 3.590 -3.392 -12.526 1.00 91.81 146 GLY A O 1
ATOM 1149 N N . LEU A 1 147 ? 3.525 -1.340 -11.612 1.00 94.88 147 LEU A N 1
ATOM 1150 C CA . LEU A 1 147 ? 4.752 -1.514 -10.829 1.00 94.88 147 LEU A CA 1
ATOM 1151 C C . LEU A 1 147 ? 4.641 -2.707 -9.863 1.00 94.88 147 LEU A C 1
ATOM 1153 O O . LEU A 1 147 ? 5.533 -3.553 -9.842 1.00 94.88 147 LEU A O 1
ATOM 1157 N N . ILE A 1 148 ? 3.554 -2.807 -9.091 1.00 94.75 148 ILE A N 1
ATOM 1158 C CA . ILE A 1 148 ? 3.358 -3.900 -8.119 1.00 94.75 148 ILE A CA 1
ATOM 1159 C C . ILE A 1 148 ? 3.263 -5.270 -8.813 1.00 94.75 148 ILE A C 1
ATOM 1161 O O . ILE A 1 148 ? 3.804 -6.257 -8.311 1.00 94.75 148 ILE A O 1
ATOM 1165 N N . ILE A 1 149 ? 2.634 -5.341 -9.988 1.00 92.56 149 ILE A N 1
ATOM 1166 C CA . ILE A 1 149 ? 2.612 -6.554 -10.816 1.00 92.56 149 ILE A CA 1
ATOM 1167 C C . ILE A 1 149 ? 4.031 -6.928 -11.257 1.00 92.56 149 ILE A C 1
ATOM 1169 O O . ILE A 1 149 ? 4.410 -8.089 -11.114 1.00 92.56 149 ILE A O 1
ATOM 1173 N N . CYS A 1 150 ? 4.842 -5.970 -11.717 1.00 94.06 150 CYS A N 1
ATOM 1174 C CA . CYS A 1 150 ? 6.232 -6.231 -12.101 1.00 94.06 150 CYS A CA 1
ATOM 1175 C C . CYS A 1 150 ? 7.081 -6.734 -10.923 1.00 94.06 150 CYS A C 1
ATOM 1177 O O . CYS A 1 150 ? 7.920 -7.610 -11.117 1.00 94.06 150 CYS A O 1
ATOM 1179 N N . LEU A 1 151 ? 6.836 -6.250 -9.698 1.00 95.50 151 LEU A N 1
ATOM 1180 C CA . LEU A 1 151 ? 7.439 -6.822 -8.485 1.00 95.50 151 LEU A CA 1
ATOM 1181 C C . LEU A 1 151 ? 7.044 -8.296 -8.310 1.00 95.50 151 LEU A C 1
ATOM 1183 O O . LEU A 1 151 ? 7.887 -9.138 -8.015 1.00 95.50 151 LEU A O 1
ATOM 1187 N N . GLY A 1 152 ? 5.770 -8.620 -8.521 1.00 94.19 152 GLY A N 1
ATOM 1188 C CA . GLY A 1 152 ? 5.268 -9.992 -8.474 1.00 94.19 152 GLY A CA 1
ATOM 1189 C C . GLY A 1 152 ? 5.839 -10.903 -9.564 1.00 94.19 152 GLY A C 1
ATOM 1190 O O . GLY A 1 152 ? 6.043 -12.095 -9.346 1.00 94.19 152 GLY A O 1
ATOM 1191 N N . GLU A 1 153 ? 6.119 -10.355 -10.740 1.00 93.25 153 GLU A N 1
ATOM 1192 C CA . GLU A 1 153 ? 6.691 -11.088 -11.873 1.00 93.25 153 GLU A CA 1
ATOM 1193 C C . GLU A 1 153 ? 8.227 -11.152 -11.830 1.00 93.25 153 GLU A C 1
ATOM 1195 O O . GLU A 1 153 ? 8.813 -11.983 -12.518 1.00 93.25 153 GLU A O 1
ATOM 1200 N N . GLY A 1 154 ? 8.879 -10.327 -11.003 1.00 95.44 154 GLY A N 1
ATOM 1201 C CA . GLY A 1 154 ? 10.338 -10.196 -10.985 1.00 95.44 154 GLY A CA 1
ATOM 1202 C C . GLY A 1 154 ? 10.893 -9.466 -12.213 1.00 95.44 154 GLY A C 1
ATOM 1203 O O . GLY A 1 154 ? 12.052 -9.658 -12.572 1.00 95.44 154 GLY A O 1
ATOM 1204 N N . ASP A 1 155 ? 10.084 -8.632 -12.870 1.00 95.44 155 ASP A N 1
ATOM 1205 C CA . ASP A 1 155 ? 10.442 -7.965 -14.125 1.00 95.44 155 ASP A CA 1
ATOM 1206 C C . ASP A 1 155 ? 10.952 -6.536 -13.879 1.00 95.44 155 ASP A C 1
ATOM 1208 O O . ASP A 1 155 ? 10.188 -5.566 -13.826 1.00 95.44 155 ASP A O 1
ATOM 1212 N N . GLY A 1 156 ? 12.270 -6.406 -13.705 1.00 96.56 156 GLY A N 1
ATOM 1213 C CA . GLY A 1 156 ? 12.910 -5.122 -13.404 1.00 96.56 156 GLY A CA 1
ATOM 1214 C C . GLY A 1 156 ? 12.865 -4.122 -14.556 1.00 96.56 156 GLY A C 1
ATOM 1215 O O . GLY A 1 156 ? 12.688 -2.924 -14.326 1.00 96.56 156 GLY A O 1
ATOM 1216 N N . ARG A 1 157 ? 12.955 -4.597 -15.802 1.00 96.31 157 ARG A N 1
ATOM 1217 C CA . ARG A 1 157 ? 12.918 -3.735 -16.988 1.00 96.31 157 ARG A CA 1
ATOM 1218 C C . ARG A 1 157 ? 11.548 -3.069 -17.123 1.00 96.31 157 ARG A C 1
ATOM 1220 O O . ARG A 1 157 ? 11.467 -1.845 -17.232 1.00 96.31 157 ARG A O 1
ATOM 1227 N N . ARG A 1 158 ? 10.459 -3.833 -16.988 1.00 93.38 158 ARG A N 1
ATOM 1228 C CA . ARG A 1 158 ? 9.095 -3.270 -16.991 1.00 93.38 158 ARG A CA 1
ATOM 1229 C C . ARG A 1 158 ? 8.793 -2.456 -15.737 1.00 93.38 158 ARG A C 1
ATOM 1231 O O . ARG A 1 158 ? 8.080 -1.456 -15.826 1.00 93.38 158 ARG A O 1
ATOM 1238 N N . ALA A 1 159 ? 9.332 -2.830 -14.576 1.00 96.31 159 ALA A N 1
ATOM 1239 C CA . ALA A 1 159 ? 9.216 -2.007 -13.371 1.00 96.31 159 ALA A CA 1
ATOM 1240 C C . ALA A 1 159 ? 9.800 -0.598 -13.590 1.00 96.31 159 ALA A C 1
ATOM 1242 O O . ALA A 1 159 ? 9.172 0.391 -13.202 1.00 96.31 159 ALA A O 1
ATOM 1243 N N . ALA A 1 160 ? 10.946 -0.488 -14.272 1.00 96.56 160 ALA A N 1
ATOM 1244 C CA . ALA A 1 160 ? 11.531 0.801 -14.634 1.00 96.56 160 ALA A CA 1
ATOM 1245 C C . ALA A 1 160 ? 10.623 1.608 -15.570 1.00 96.56 160 ALA A C 1
ATOM 1247 O O . ALA A 1 160 ? 10.422 2.802 -15.351 1.00 96.56 160 ALA A O 1
ATOM 1248 N N . GLU A 1 161 ? 10.019 0.972 -16.576 1.00 94.75 161 GLU A N 1
ATOM 1249 C CA . GLU A 1 161 ? 9.085 1.650 -17.480 1.00 94.75 161 GLU A CA 1
ATOM 1250 C C . GLU A 1 161 ? 7.870 2.235 -16.750 1.00 94.75 161 GLU A C 1
ATOM 1252 O O . GLU A 1 161 ? 7.438 3.343 -17.073 1.00 94.75 161 GLU A O 1
ATOM 1257 N N . PHE A 1 162 ? 7.323 1.531 -15.753 1.00 94.69 162 PHE A N 1
ATOM 1258 C CA . PHE A 1 162 ? 6.249 2.073 -14.917 1.00 94.69 162 PHE A CA 1
ATOM 1259 C C . PHE A 1 162 ? 6.730 3.205 -14.013 1.00 94.69 162 PHE A C 1
ATOM 1261 O O . PHE A 1 162 ? 6.066 4.239 -13.951 1.00 94.69 162 PHE A O 1
ATOM 1268 N N . ALA A 1 163 ? 7.899 3.066 -13.384 1.00 95.06 163 ALA A N 1
ATOM 1269 C CA . ALA A 1 163 ? 8.477 4.121 -12.554 1.00 95.06 163 ALA A CA 1
ATOM 1270 C C . ALA A 1 163 ? 8.721 5.417 -13.351 1.00 95.06 163 ALA A C 1
ATOM 1272 O O . ALA A 1 163 ? 8.462 6.513 -12.860 1.00 95.06 163 ALA A O 1
ATOM 1273 N N . LEU A 1 164 ? 9.137 5.315 -14.618 1.00 95.25 164 LEU A N 1
ATOM 1274 C CA . LEU A 1 164 ? 9.287 6.477 -15.499 1.00 95.25 164 LEU A CA 1
ATOM 1275 C C . LEU A 1 164 ? 7.957 7.197 -15.763 1.00 95.25 164 LEU A C 1
ATOM 1277 O O . LEU A 1 164 ? 7.956 8.415 -15.941 1.00 95.25 164 LEU A O 1
ATOM 1281 N N . LYS A 1 165 ? 6.827 6.481 -15.741 1.00 93.88 165 LYS A N 1
ATOM 1282 C CA . LYS A 1 165 ? 5.479 7.049 -15.916 1.00 93.88 165 LYS A CA 1
ATOM 1283 C C . LYS A 1 165 ? 4.944 7.745 -14.657 1.00 93.88 165 LYS A C 1
ATOM 1285 O O . LYS A 1 165 ? 3.875 8.346 -14.730 1.00 93.88 165 LYS A O 1
ATOM 1290 N N . PHE A 1 166 ? 5.674 7.725 -13.537 1.00 93.81 166 PHE A N 1
ATOM 1291 C CA . PHE A 1 166 ? 5.267 8.403 -12.295 1.00 93.81 166 PHE A CA 1
ATOM 1292 C C . PHE A 1 166 ? 5.405 9.931 -12.341 1.00 93.81 166 PHE A C 1
ATOM 1294 O O . PHE A 1 166 ? 5.027 10.621 -11.396 1.00 93.81 166 PHE A O 1
ATOM 1301 N N . SER A 1 167 ? 5.943 10.471 -13.435 1.00 92.81 167 SER A N 1
ATOM 1302 C CA . SER A 1 167 ? 5.818 11.883 -13.769 1.00 92.81 167 SER A CA 1
ATOM 1303 C C . SER A 1 167 ? 5.844 12.073 -15.279 1.00 92.81 167 SER A C 1
ATOM 1305 O O . SER A 1 167 ? 6.705 11.522 -15.974 1.00 92.81 167 SER A O 1
ATOM 1307 N N . SER A 1 168 ? 4.957 12.924 -15.797 1.00 87.31 168 SER A N 1
ATOM 1308 C CA . SER A 1 168 ? 4.984 13.329 -17.212 1.00 87.31 168 SER A CA 1
ATOM 1309 C C . SER A 1 168 ? 6.321 13.971 -17.612 1.00 87.31 168 SER A C 1
ATOM 1311 O O . SER A 1 168 ? 6.764 13.847 -18.755 1.00 87.31 168 SER A O 1
ATOM 1313 N N . ASN A 1 169 ? 7.023 14.581 -16.653 1.00 87.44 169 ASN A N 1
ATOM 1314 C CA . ASN A 1 169 ? 8.295 15.263 -16.869 1.00 87.44 169 ASN A CA 1
ATOM 1315 C C . ASN A 1 169 ? 9.450 14.333 -17.275 1.00 87.44 169 ASN A C 1
ATOM 1317 O O . ASN A 1 169 ? 10.475 14.816 -17.753 1.00 87.44 169 ASN A O 1
ATOM 1321 N N . ASN A 1 170 ? 9.306 13.018 -17.104 1.00 88.88 170 ASN A N 1
ATOM 1322 C CA . ASN A 1 170 ? 10.333 12.046 -17.485 1.00 88.88 170 ASN A CA 1
ATOM 1323 C C . ASN A 1 170 ? 10.280 11.673 -18.985 1.00 88.88 170 ASN A C 1
ATOM 1325 O O . ASN A 1 170 ? 11.174 10.984 -19.488 1.00 88.88 170 ASN A O 1
ATOM 1329 N N . GLN A 1 171 ? 9.249 12.108 -19.726 1.00 81.06 171 GLN A N 1
ATOM 1330 C CA . GLN A 1 171 ? 9.067 11.752 -21.143 1.00 81.06 171 GLN A CA 1
ATOM 1331 C C . GLN A 1 171 ? 10.177 12.309 -22.045 1.00 81.06 171 GLN A C 1
ATOM 1333 O O . GLN A 1 171 ? 10.629 11.610 -22.953 1.00 81.06 171 GLN A O 1
ATOM 1338 N N . ASN A 1 172 ? 10.678 13.506 -21.732 1.00 84.50 172 ASN A N 1
ATOM 1339 C CA . ASN A 1 172 ? 11.728 14.195 -22.490 1.00 84.50 172 ASN A CA 1
ATOM 1340 C C . ASN A 1 172 ? 13.147 13.878 -21.984 1.00 84.50 172 ASN A C 1
ATOM 1342 O O . ASN A 1 172 ? 14.086 14.619 -22.258 1.00 84.50 172 ASN A O 1
ATOM 1346 N N . MET A 1 173 ? 13.311 12.814 -21.195 1.00 89.44 173 MET A N 1
ATOM 1347 C CA . MET A 1 173 ? 14.625 12.397 -20.714 1.00 89.44 173 MET A CA 1
ATOM 1348 C C . MET A 1 173 ? 15.482 11.831 -21.853 1.00 89.44 173 MET A C 1
ATOM 1350 O O . MET A 1 173 ? 14.997 11.044 -22.667 1.00 89.44 173 MET A O 1
ATOM 1354 N N . GLU A 1 174 ? 16.771 12.178 -21.843 1.00 92.75 174 GLU A N 1
ATOM 1355 C CA . GLU A 1 174 ? 17.774 11.658 -22.777 1.00 92.75 174 GLU A CA 1
ATOM 1356 C C . GLU A 1 174 ? 17.740 10.119 -22.874 1.00 92.75 174 GLU A C 1
ATOM 1358 O O . GLU A 1 174 ? 17.803 9.448 -21.833 1.00 92.75 174 GLU A O 1
ATOM 1363 N N . PRO A 1 175 ? 17.715 9.531 -24.089 1.00 92.56 175 PRO A N 1
ATOM 1364 C CA . PRO A 1 175 ? 17.584 8.084 -24.278 1.00 92.56 175 PRO A CA 1
ATOM 1365 C C . PRO A 1 175 ? 18.646 7.270 -23.535 1.00 92.56 175 PRO A C 1
ATOM 1367 O O . PRO A 1 175 ? 18.333 6.262 -22.913 1.00 92.56 175 PRO A O 1
ATOM 1370 N N . LYS A 1 176 ? 19.896 7.745 -23.517 1.00 93.62 176 LYS A N 1
ATOM 1371 C CA . LYS A 1 176 ? 20.993 7.066 -22.813 1.00 93.62 176 LYS A CA 1
ATOM 1372 C C . LYS A 1 176 ? 20.779 7.021 -21.296 1.00 93.62 176 LYS A C 1
ATOM 1374 O O . LYS A 1 176 ? 21.117 6.033 -20.654 1.00 93.62 176 LYS A O 1
ATOM 1379 N N . ARG A 1 177 ? 20.219 8.088 -20.715 1.00 94.19 177 ARG A N 1
ATOM 1380 C CA . ARG A 1 177 ? 19.916 8.155 -19.277 1.00 94.19 177 ARG A CA 1
ATOM 1381 C C . ARG A 1 177 ? 18.709 7.290 -18.927 1.00 94.19 177 ARG A C 1
ATOM 1383 O O . ARG A 1 177 ? 18.715 6.657 -17.875 1.00 94.19 177 ARG A O 1
ATOM 1390 N N . ARG A 1 178 ? 17.711 7.250 -19.818 1.00 95.06 178 ARG A N 1
ATOM 1391 C CA . ARG A 1 178 ? 16.580 6.320 -19.725 1.00 95.06 178 ARG A CA 1
ATOM 1392 C C . ARG A 1 178 ? 17.067 4.881 -19.667 1.00 95.06 178 ARG A C 1
ATOM 1394 O O . ARG A 1 178 ? 16.708 4.178 -18.731 1.00 95.06 178 ARG A O 1
ATOM 1401 N N . GLU A 1 179 ? 17.906 4.488 -20.619 1.00 95.81 179 GLU A N 1
ATOM 1402 C CA . GLU A 1 179 ? 18.404 3.116 -20.697 1.00 95.81 179 GLU A CA 1
ATOM 1403 C C . GLU A 1 179 ? 19.241 2.750 -19.470 1.00 95.81 179 GLU A C 1
ATOM 1405 O O . GLU A 1 179 ? 18.991 1.729 -18.845 1.00 95.81 179 GLU A O 1
ATOM 1410 N N . ALA A 1 180 ? 20.128 3.644 -19.020 1.00 96.50 180 ALA A N 1
ATOM 1411 C CA . ALA A 1 180 ? 20.926 3.408 -17.817 1.00 96.50 180 ALA A CA 1
ATOM 1412 C C . ALA A 1 180 ? 20.073 3.173 -16.552 1.00 96.50 180 ALA A C 1
ATOM 1414 O O . ALA A 1 180 ? 20.449 2.373 -15.699 1.00 96.50 180 ALA A O 1
ATOM 1415 N N . PHE A 1 181 ? 18.936 3.867 -16.411 1.00 97.19 181 PHE A N 1
ATOM 1416 C CA . PHE A 1 181 ? 18.001 3.631 -15.303 1.00 97.19 181 PHE A CA 1
ATOM 1417 C C . PHE A 1 181 ? 17.306 2.269 -15.424 1.00 97.19 181 PHE A C 1
ATOM 1419 O O . PHE A 1 181 ? 17.163 1.559 -14.428 1.00 97.19 181 PHE A O 1
ATOM 1426 N N . ILE A 1 182 ? 16.892 1.899 -16.638 1.00 97.56 182 ILE A N 1
ATOM 1427 C CA . ILE A 1 182 ? 16.254 0.611 -16.917 1.00 97.56 182 ILE A CA 1
ATOM 1428 C C . ILE A 1 182 ? 17.221 -0.544 -16.621 1.00 97.56 182 ILE A C 1
ATOM 1430 O O . ILE A 1 182 ? 16.855 -1.460 -15.884 1.00 97.56 182 ILE A O 1
ATOM 1434 N N . ASP A 1 183 ? 18.460 -0.460 -17.106 1.00 97.88 183 ASP A N 1
ATOM 1435 C CA . ASP A 1 183 ? 19.510 -1.453 -16.855 1.00 97.88 183 ASP A CA 1
ATOM 1436 C C . ASP A 1 183 ? 19.820 -1.577 -15.354 1.00 97.88 183 ASP A C 1
ATOM 1438 O O . ASP A 1 183 ? 19.967 -2.681 -14.826 1.00 97.88 183 ASP A O 1
ATOM 1442 N N . GLY A 1 184 ? 19.866 -0.448 -14.635 1.00 97.69 184 GLY A N 1
ATOM 1443 C CA . GLY A 1 184 ? 20.050 -0.430 -13.182 1.00 97.69 184 GLY A CA 1
ATOM 1444 C C . GLY A 1 184 ? 18.916 -1.136 -12.432 1.00 97.69 184 GLY A C 1
ATOM 1445 O O . GLY A 1 184 ? 19.169 -1.901 -11.496 1.00 97.69 184 GLY A O 1
ATOM 1446 N N . MET A 1 185 ? 17.669 -0.930 -12.863 1.00 97.81 185 MET A N 1
ATOM 1447 C CA . MET A 1 185 ? 16.504 -1.607 -12.290 1.00 97.81 185 MET A CA 1
ATOM 1448 C C . MET A 1 185 ? 16.525 -3.111 -12.570 1.00 97.81 185 MET A C 1
ATOM 1450 O O . MET A 1 185 ? 16.293 -3.905 -11.659 1.00 97.81 185 MET A O 1
ATOM 1454 N N . GLU A 1 186 ? 16.838 -3.511 -13.803 1.00 97.69 186 GLU A N 1
ATOM 1455 C CA . GLU A 1 186 ? 16.958 -4.915 -14.205 1.00 97.69 186 GLU A CA 1
ATOM 1456 C C . GLU A 1 186 ? 18.034 -5.642 -13.387 1.00 97.69 186 GLU A C 1
ATOM 1458 O O . GLU A 1 186 ? 17.763 -6.693 -12.798 1.00 97.69 186 GLU A O 1
ATOM 1463 N N . ALA A 1 187 ? 19.218 -5.038 -13.246 1.00 97.56 187 ALA A N 1
ATOM 1464 C CA . ALA A 1 187 ? 20.298 -5.579 -12.427 1.00 97.56 187 ALA A CA 1
ATOM 1465 C C . ALA A 1 187 ? 19.904 -5.701 -10.944 1.00 97.56 187 ALA A C 1
ATOM 1467 O O . ALA A 1 187 ? 20.210 -6.703 -10.292 1.00 97.56 187 ALA A O 1
ATOM 1468 N N . MET A 1 188 ? 19.194 -4.707 -10.398 1.00 97.50 188 MET A N 1
ATOM 1469 C CA . MET A 1 188 ? 18.720 -4.737 -9.013 1.00 97.50 188 MET A CA 1
ATOM 1470 C C . MET A 1 188 ? 17.683 -5.847 -8.789 1.00 97.50 188 MET A C 1
ATOM 1472 O O . MET A 1 188 ? 17.782 -6.591 -7.806 1.00 97.50 188 MET A O 1
ATOM 1476 N N . PHE A 1 189 ? 16.726 -6.004 -9.708 1.00 97.31 189 PHE A N 1
ATOM 1477 C CA . PHE A 1 189 ? 15.701 -7.048 -9.636 1.00 97.31 189 PHE A CA 1
ATOM 1478 C C . PHE A 1 189 ? 16.310 -8.447 -9.734 1.00 97.31 189 PHE A C 1
ATOM 1480 O O . PHE A 1 189 ? 15.960 -9.303 -8.924 1.00 97.31 189 PHE A O 1
ATOM 1487 N N . ALA A 1 190 ? 17.293 -8.663 -10.612 1.00 95.25 190 ALA A N 1
ATOM 1488 C CA . ALA A 1 190 ? 17.977 -9.952 -10.740 1.00 95.25 190 ALA A CA 1
ATOM 1489 C C . ALA A 1 190 ? 18.578 -10.458 -9.409 1.00 95.25 190 ALA A C 1
ATOM 1491 O O . ALA A 1 190 ? 18.650 -11.667 -9.169 1.00 95.25 190 ALA A O 1
ATOM 1492 N N . VAL A 1 191 ? 18.975 -9.538 -8.522 1.00 94.75 191 VAL A N 1
ATOM 1493 C CA . VAL A 1 191 ? 19.520 -9.858 -7.196 1.00 94.75 191 VAL A CA 1
ATOM 1494 C C . VAL A 1 191 ? 18.428 -9.941 -6.127 1.00 94.75 191 VAL A C 1
ATOM 1496 O O . VAL A 1 191 ? 18.454 -10.852 -5.299 1.00 94.75 191 VAL A O 1
ATOM 1499 N N . LYS A 1 192 ? 17.487 -8.989 -6.109 1.00 93.44 192 LYS A N 1
ATOM 1500 C CA . LYS A 1 192 ? 16.581 -8.767 -4.965 1.00 93.44 192 LYS A CA 1
ATOM 1501 C C . LYS A 1 192 ? 15.140 -9.237 -5.179 1.00 93.44 192 LYS A C 1
ATOM 1503 O O . LYS A 1 192 ? 14.412 -9.377 -4.199 1.00 93.44 192 LYS A O 1
ATOM 1508 N N . CYS A 1 193 ? 14.707 -9.457 -6.417 1.00 95.19 193 CYS A N 1
ATOM 1509 C CA . CYS A 1 193 ? 13.308 -9.686 -6.768 1.00 95.19 193 CYS A CA 1
ATOM 1510 C C . CYS A 1 193 ? 13.173 -10.792 -7.825 1.00 95.19 193 CYS A C 1
ATOM 1512 O O . CYS A 1 193 ? 13.176 -10.532 -9.023 1.00 95.19 193 CYS A O 1
ATOM 1514 N N . ARG A 1 194 ? 13.018 -12.044 -7.377 1.00 93.25 194 ARG A N 1
ATOM 1515 C CA . ARG A 1 194 ? 12.768 -13.198 -8.265 1.00 93.25 194 ARG A CA 1
ATOM 1516 C C . ARG A 1 194 ? 11.272 -13.486 -8.487 1.00 93.25 194 ARG A C 1
ATOM 1518 O O . ARG A 1 194 ? 10.929 -14.516 -9.061 1.00 93.25 194 ARG A O 1
ATOM 1525 N N . GLY A 1 195 ? 10.401 -12.573 -8.051 1.00 93.81 195 GLY A N 1
ATOM 1526 C CA . GLY A 1 195 ? 8.949 -12.655 -8.204 1.00 93.81 195 GLY A CA 1
ATOM 1527 C C . GLY A 1 195 ? 8.234 -13.509 -7.150 1.00 93.81 195 GLY A C 1
ATOM 1528 O O . GLY A 1 195 ? 8.737 -13.770 -6.057 1.00 93.81 195 GLY A O 1
ATOM 1529 N N . TYR A 1 196 ? 7.006 -13.912 -7.468 1.00 94.19 196 TYR A N 1
ATOM 1530 C CA . TYR A 1 196 ? 6.145 -14.676 -6.570 1.00 94.19 196 TYR A CA 1
ATOM 1531 C C . TYR A 1 196 ? 6.719 -16.058 -6.228 1.00 94.19 196 TYR A C 1
ATOM 1533 O O . TYR A 1 196 ? 7.180 -16.789 -7.106 1.00 94.19 196 TYR A O 1
ATOM 1541 N N . GLY A 1 197 ? 6.557 -16.480 -4.976 1.00 92.62 197 GLY A N 1
ATOM 1542 C CA . GLY A 1 197 ? 6.951 -17.796 -4.478 1.00 92.62 197 GLY A CA 1
ATOM 1543 C C . GLY A 1 197 ? 8.443 -17.928 -4.180 1.00 92.62 197 GLY A C 1
ATOM 1544 O O . GLY A 1 197 ? 8.901 -19.022 -3.863 1.00 92.62 197 GLY A O 1
ATOM 1545 N N . THR A 1 198 ? 9.207 -16.837 -4.264 1.00 93.25 198 THR A N 1
ATOM 1546 C CA . THR A 1 198 ? 10.642 -16.821 -3.945 1.00 93.25 198 THR A CA 1
ATOM 1547 C C . THR A 1 198 ? 10.951 -16.030 -2.674 1.00 93.25 198 THR A C 1
ATOM 1549 O O . THR A 1 198 ? 12.070 -15.548 -2.514 1.00 93.25 198 THR A O 1
ATOM 1552 N N . ASN A 1 199 ? 9.955 -15.860 -1.796 1.00 90.12 199 ASN A N 1
ATOM 1553 C CA . ASN A 1 199 ? 10.055 -15.138 -0.526 1.00 90.12 199 ASN A CA 1
ATOM 1554 C C . ASN A 1 199 ? 10.661 -13.723 -0.658 1.00 90.12 199 ASN A C 1
ATOM 1556 O O . ASN A 1 199 ? 11.551 -13.326 0.095 1.00 90.12 199 ASN A O 1
ATOM 1560 N N . VAL A 1 200 ? 10.210 -12.965 -1.661 1.00 92.06 200 VAL A N 1
ATOM 1561 C CA . VAL A 1 200 ? 10.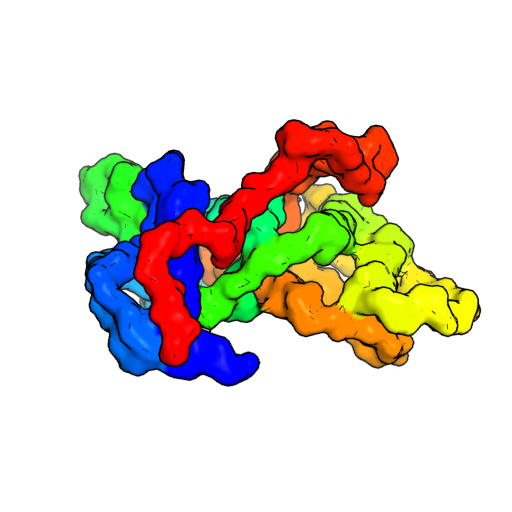670 -11.587 -1.882 1.00 92.06 200 VAL A CA 1
ATOM 1562 C C . VAL A 1 200 ? 10.126 -10.679 -0.785 1.00 92.06 200 VAL A C 1
ATOM 1564 O O . VAL A 1 200 ? 8.919 -10.628 -0.572 1.00 92.06 200 VAL A O 1
ATOM 1567 N N . ASN A 1 201 ? 11.003 -9.909 -0.141 1.00 91.31 201 ASN A N 1
ATOM 1568 C CA . ASN A 1 201 ? 10.594 -8.801 0.719 1.00 91.31 201 ASN A CA 1
ATOM 1569 C C . ASN A 1 201 ? 10.292 -7.576 -0.159 1.00 91.31 201 ASN A C 1
ATOM 1571 O O . ASN A 1 201 ? 11.213 -6.956 -0.707 1.00 91.31 201 ASN A O 1
ATOM 1575 N N . ALA A 1 202 ? 9.011 -7.239 -0.315 1.00 92.44 202 ALA A N 1
ATOM 1576 C CA . ALA A 1 202 ? 8.572 -6.154 -1.189 1.00 92.44 202 ALA A CA 1
ATOM 1577 C C . ALA A 1 202 ? 9.136 -4.805 -0.724 1.00 92.44 202 ALA A C 1
ATOM 1579 O O . ALA A 1 202 ? 9.529 -3.977 -1.549 1.00 92.44 202 ALA A O 1
ATOM 1580 N N . GLY A 1 203 ? 9.265 -4.611 0.591 1.00 92.81 203 GLY A N 1
ATOM 1581 C CA . GLY A 1 203 ? 9.825 -3.390 1.166 1.00 92.81 203 GLY A CA 1
ATOM 1582 C C . GLY A 1 203 ? 11.279 -3.141 0.762 1.00 92.81 203 GLY A C 1
ATOM 1583 O O . GLY A 1 203 ? 11.650 -2.019 0.419 1.00 92.81 203 GLY A O 1
ATOM 1584 N N . ASN A 1 204 ? 12.108 -4.185 0.739 1.00 93.75 204 ASN A N 1
ATOM 1585 C CA . ASN A 1 204 ? 13.508 -4.097 0.323 1.00 93.75 204 ASN A CA 1
ATOM 1586 C C . ASN A 1 204 ? 13.651 -3.798 -1.171 1.00 93.75 204 ASN A C 1
ATOM 1588 O O . ASN A 1 204 ? 14.541 -3.034 -1.556 1.00 93.75 204 ASN A O 1
ATOM 1592 N N . VAL A 1 205 ? 12.772 -4.363 -2.003 1.00 95.88 205 VAL A N 1
ATOM 1593 C CA . VAL A 1 205 ? 12.737 -4.066 -3.440 1.00 95.88 205 VAL A CA 1
ATOM 1594 C C . VAL A 1 205 ? 12.309 -2.617 -3.667 1.00 95.88 205 VAL A C 1
ATOM 1596 O O . VAL A 1 205 ? 13.019 -1.887 -4.352 1.00 95.88 205 VAL A O 1
ATOM 1599 N N . LEU A 1 206 ? 11.224 -2.158 -3.034 1.00 95.81 206 LEU A N 1
ATOM 1600 C CA . LEU A 1 206 ? 10.730 -0.782 -3.168 1.00 95.81 206 LEU A CA 1
ATOM 1601 C C . LEU A 1 206 ? 11.729 0.262 -2.655 1.00 95.81 206 LEU A C 1
ATOM 1603 O O . LEU A 1 206 ? 11.918 1.288 -3.303 1.00 95.81 206 LEU A O 1
ATOM 1607 N N . ARG A 1 207 ? 12.439 -0.005 -1.552 1.00 95.75 207 ARG A N 1
ATOM 1608 C CA . ARG A 1 207 ? 13.556 0.850 -1.112 1.00 95.75 207 ARG A CA 1
ATOM 1609 C C . ARG A 1 207 ? 14.672 0.916 -2.159 1.00 95.75 207 ARG A C 1
ATOM 1611 O O . ARG A 1 207 ? 15.211 1.990 -2.406 1.00 95.75 207 ARG A O 1
ATOM 1618 N N . GLY A 1 208 ? 14.987 -0.208 -2.807 1.00 96.06 208 GLY A N 1
ATOM 1619 C CA . GLY A 1 208 ? 15.925 -0.248 -3.933 1.00 96.06 208 GLY A CA 1
AT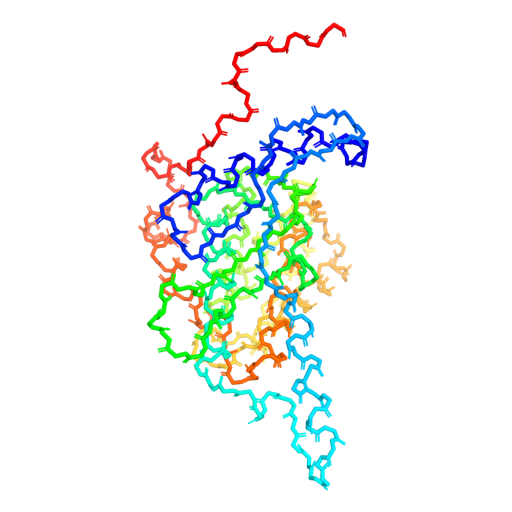OM 1620 C C . GLY A 1 208 ? 15.449 0.568 -5.139 1.00 96.06 208 GLY A C 1
ATOM 1621 O O . GLY A 1 208 ? 16.233 1.325 -5.705 1.00 96.0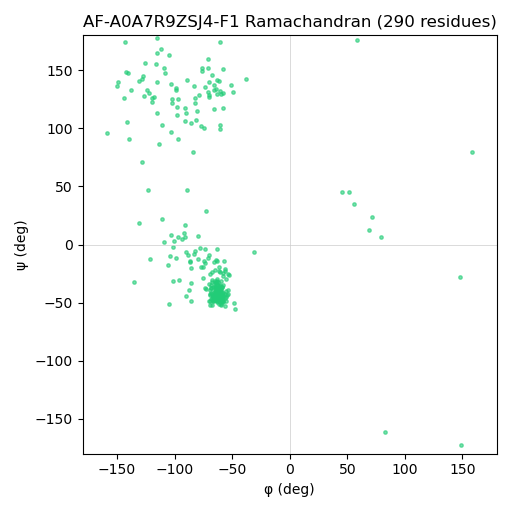6 208 GLY A O 1
ATOM 1622 N N . VAL A 1 209 ? 14.162 0.467 -5.487 1.00 96.12 209 VAL A N 1
ATOM 1623 C CA . VAL A 1 209 ? 13.522 1.273 -6.541 1.00 96.12 209 VAL A CA 1
ATOM 1624 C C . VAL A 1 209 ? 13.651 2.765 -6.225 1.00 96.12 209 VAL A C 1
ATOM 1626 O O . VAL A 1 209 ? 14.094 3.528 -7.079 1.00 96.12 209 VAL A O 1
ATOM 1629 N N . LEU A 1 210 ? 13.323 3.184 -4.997 1.00 95.56 210 LEU A N 1
ATOM 1630 C CA . LEU A 1 210 ? 13.441 4.582 -4.566 1.00 95.56 210 LEU A CA 1
ATOM 1631 C C . LEU A 1 210 ? 14.890 5.088 -4.608 1.00 95.56 210 LEU A C 1
ATOM 1633 O O . LEU A 1 210 ? 15.114 6.218 -5.038 1.00 95.56 210 LEU A O 1
ATOM 1637 N N . SER A 1 211 ? 15.866 4.255 -4.224 1.00 96.50 211 SER A N 1
ATOM 1638 C CA . SER A 1 211 ? 17.293 4.591 -4.344 1.00 96.50 211 SER A CA 1
ATOM 1639 C C . SER A 1 211 ? 17.670 4.866 -5.796 1.00 96.50 211 SER A C 1
ATOM 1641 O O . SER A 1 211 ? 18.188 5.934 -6.091 1.00 96.50 211 SER A O 1
ATOM 1643 N N . LEU A 1 212 ? 17.326 3.962 -6.720 1.00 96.25 212 LEU A N 1
ATOM 1644 C CA . LEU A 1 212 ? 17.626 4.139 -8.144 1.00 96.25 212 LEU A CA 1
ATOM 1645 C C . LEU A 1 212 ? 16.931 5.365 -8.737 1.00 96.25 212 LEU A C 1
ATOM 1647 O O . LEU A 1 212 ? 17.518 6.076 -9.550 1.00 96.25 212 LEU A O 1
ATOM 1651 N N . ILE A 1 213 ? 15.688 5.637 -8.332 1.00 95.19 213 ILE A N 1
ATOM 1652 C CA . ILE A 1 213 ? 14.984 6.853 -8.747 1.00 95.19 213 ILE A CA 1
ATOM 1653 C C . ILE A 1 213 ? 15.764 8.088 -8.289 1.00 95.19 213 ILE A C 1
ATOM 1655 O O . ILE A 1 213 ? 15.971 8.999 -9.093 1.00 95.19 213 ILE A O 1
ATOM 1659 N N . ASN A 1 214 ? 16.226 8.114 -7.040 1.00 94.62 214 ASN A N 1
ATOM 1660 C CA . ASN A 1 214 ? 17.014 9.222 -6.517 1.00 94.62 214 ASN A CA 1
ATOM 1661 C C . ASN A 1 214 ? 18.365 9.367 -7.241 1.00 94.62 214 ASN A C 1
ATOM 1663 O O . ASN A 1 214 ? 18.688 10.462 -7.705 1.00 94.62 214 ASN A O 1
ATOM 1667 N N . ASP A 1 215 ? 19.104 8.268 -7.406 1.00 95.31 215 ASP A N 1
ATOM 1668 C CA . ASP A 1 215 ? 20.438 8.230 -8.022 1.00 95.31 215 ASP A CA 1
ATOM 1669 C C . ASP A 1 215 ? 20.402 8.666 -9.494 1.00 95.31 215 ASP A C 1
ATOM 1671 O O . ASP A 1 215 ? 21.278 9.385 -9.973 1.00 95.31 215 ASP A O 1
ATOM 1675 N N . HIS A 1 216 ? 19.345 8.286 -10.214 1.00 94.44 216 HIS A N 1
ATOM 1676 C CA . HIS A 1 216 ? 19.126 8.691 -11.602 1.00 94.44 216 HIS A CA 1
ATOM 1677 C C . HIS A 1 216 ? 18.306 9.982 -11.730 1.00 94.44 216 HIS A C 1
ATOM 1679 O O . HIS A 1 216 ? 17.961 10.360 -12.853 1.00 94.44 216 HIS A O 1
ATOM 1685 N N . HIS A 1 217 ? 17.990 10.663 -10.621 1.00 92.81 217 HIS A N 1
ATOM 1686 C CA . HIS A 1 217 ? 17.151 11.865 -10.524 1.00 92.81 217 HIS A CA 1
ATOM 1687 C C . HIS A 1 217 ? 15.849 11.786 -11.345 1.00 92.81 217 HIS A C 1
ATOM 1689 O O . HIS A 1 217 ? 15.509 12.714 -12.092 1.00 92.81 217 HIS A O 1
ATOM 1695 N N . ILE A 1 218 ? 15.152 10.653 -11.259 1.00 94.94 218 ILE A N 1
ATOM 1696 C CA . ILE A 1 218 ? 13.829 10.453 -11.857 1.00 94.94 218 ILE A CA 1
ATOM 1697 C C . ILE A 1 218 ? 12.799 11.232 -11.033 1.00 94.94 218 ILE A C 1
ATOM 1699 O O . ILE A 1 218 ? 12.824 11.215 -9.804 1.00 94.94 218 ILE A O 1
ATOM 1703 N N . ARG A 1 219 ? 11.883 11.945 -11.696 1.00 93.94 219 ARG A N 1
ATOM 1704 C CA . ARG A 1 219 ? 10.827 12.690 -10.999 1.00 93.94 219 ARG A CA 1
ATOM 1705 C C . ARG A 1 219 ? 9.659 11.767 -10.664 1.00 93.94 219 ARG A C 1
ATOM 1707 O O . ARG A 1 219 ? 9.218 11.006 -11.524 1.00 93.94 219 ARG A O 1
ATOM 1714 N N . ILE A 1 220 ? 9.137 11.892 -9.447 1.00 94.50 220 ILE A N 1
ATOM 1715 C CA . ILE A 1 220 ? 7.938 11.197 -8.968 1.00 94.50 220 ILE A CA 1
ATOM 1716 C C . ILE A 1 220 ? 6.940 12.250 -8.477 1.00 94.50 220 ILE A C 1
ATOM 1718 O O . ILE A 1 220 ? 7.316 13.161 -7.739 1.00 94.50 220 ILE A O 1
ATOM 1722 N N . GLU A 1 221 ? 5.676 12.134 -8.876 1.00 94.38 221 GLU A N 1
ATOM 1723 C CA . GLU A 1 221 ? 4.586 12.949 -8.326 1.00 94.38 221 GLU A CA 1
ATOM 1724 C C . GLU A 1 221 ? 4.170 12.469 -6.925 1.00 94.38 221 GLU A C 1
ATOM 1726 O O . GLU A 1 221 ? 4.288 11.290 -6.589 1.00 94.38 221 GLU A O 1
ATOM 1731 N N . ALA A 1 222 ? 3.658 13.385 -6.097 1.00 91.00 222 ALA A N 1
ATOM 1732 C CA . ALA A 1 222 ? 3.398 13.130 -4.677 1.00 91.00 222 ALA A CA 1
ATOM 1733 C C . ALA A 1 222 ? 2.522 11.889 -4.425 1.00 91.00 222 ALA A C 1
ATOM 1735 O O . ALA A 1 222 ? 2.862 11.075 -3.572 1.00 91.00 222 ALA A O 1
ATOM 1736 N N . ASN A 1 223 ? 1.462 11.692 -5.217 1.00 92.06 223 ASN A N 1
ATOM 1737 C CA . ASN A 1 223 ? 0.557 10.549 -5.068 1.00 92.06 223 ASN A CA 1
ATOM 1738 C C . ASN A 1 223 ? 1.283 9.200 -5.200 1.00 92.06 223 ASN A C 1
ATOM 1740 O O . ASN A 1 223 ? 1.038 8.293 -4.410 1.00 92.06 223 ASN A O 1
ATOM 1744 N N . TYR A 1 224 ? 2.219 9.057 -6.144 1.00 94.44 224 TYR A N 1
ATOM 1745 C CA . TYR A 1 224 ? 2.987 7.815 -6.279 1.00 94.44 224 TYR A CA 1
ATOM 1746 C C . TYR A 1 224 ? 3.958 7.610 -5.118 1.00 94.44 224 TYR A C 1
ATOM 1748 O O . TYR A 1 224 ? 4.103 6.484 -4.644 1.00 94.44 224 TYR A O 1
ATOM 1756 N N . ALA A 1 225 ? 4.608 8.677 -4.644 1.00 92.75 225 ALA A N 1
ATOM 1757 C CA . ALA A 1 225 ? 5.482 8.592 -3.477 1.00 92.75 225 ALA A CA 1
ATOM 1758 C C . ALA A 1 225 ? 4.697 8.103 -2.250 1.00 92.75 225 ALA A C 1
ATOM 1760 O O . ALA A 1 225 ? 5.124 7.166 -1.577 1.00 92.75 225 ALA A O 1
ATOM 1761 N N . THR A 1 226 ? 3.508 8.662 -2.025 1.00 92.75 226 THR A N 1
ATOM 1762 C CA . THR A 1 226 ? 2.589 8.233 -0.970 1.00 92.75 226 THR A CA 1
ATOM 1763 C C . THR A 1 226 ? 2.146 6.778 -1.135 1.00 92.75 226 THR A C 1
ATOM 1765 O O . THR A 1 226 ? 2.199 6.015 -0.174 1.00 92.75 226 THR A O 1
ATOM 1768 N N . LEU A 1 227 ? 1.779 6.344 -2.346 1.00 93.75 227 LEU A N 1
ATOM 1769 C CA . LEU A 1 227 ? 1.419 4.945 -2.606 1.00 93.75 227 LEU A CA 1
ATOM 1770 C C . LEU A 1 227 ? 2.559 3.977 -2.265 1.00 93.75 227 LEU A C 1
ATOM 1772 O O . LEU A 1 227 ? 2.311 2.941 -1.647 1.00 93.75 227 LEU A O 1
ATOM 1776 N N . VAL A 1 228 ? 3.801 4.315 -2.630 1.00 93.81 228 VAL A N 1
ATOM 1777 C CA . VAL A 1 228 ? 4.982 3.511 -2.279 1.00 93.81 228 VAL A CA 1
ATOM 1778 C C . VAL A 1 228 ? 5.180 3.476 -0.763 1.00 93.81 228 VAL A C 1
ATOM 1780 O O . VAL A 1 228 ? 5.384 2.395 -0.212 1.00 93.81 228 VAL A O 1
ATOM 1783 N N . ILE A 1 229 ? 5.081 4.622 -0.083 1.00 92.38 229 ILE A N 1
ATOM 1784 C CA . ILE A 1 229 ? 5.212 4.708 1.379 1.00 92.38 229 ILE A CA 1
ATOM 1785 C C . ILE A 1 229 ? 4.152 3.847 2.074 1.00 92.38 229 ILE A C 1
ATOM 1787 O O . ILE A 1 229 ? 4.501 3.085 2.971 1.00 92.38 229 ILE A O 1
ATOM 1791 N N . ASN A 1 230 ? 2.899 3.868 1.619 1.00 91.94 230 ASN A N 1
ATOM 1792 C CA . ASN A 1 230 ? 1.842 3.021 2.176 1.00 91.94 230 ASN A CA 1
ATOM 1793 C C . ASN A 1 230 ? 2.190 1.529 2.091 1.00 91.94 230 ASN A C 1
ATOM 1795 O O . ASN A 1 230 ? 2.010 0.801 3.065 1.00 91.94 230 ASN A O 1
ATOM 1799 N N . VAL A 1 231 ? 2.731 1.065 0.956 1.00 92.75 231 VAL A N 1
ATOM 1800 C CA . VAL A 1 231 ? 3.182 -0.333 0.834 1.00 92.75 231 VAL A CA 1
ATOM 1801 C C . VAL A 1 231 ? 4.334 -0.623 1.797 1.00 92.75 231 VAL A C 1
ATOM 1803 O O . VAL A 1 231 ? 4.345 -1.684 2.413 1.00 92.75 231 VAL A O 1
ATOM 1806 N N . LEU A 1 232 ? 5.277 0.310 1.978 1.00 93.25 232 LEU A N 1
ATOM 1807 C CA . LEU A 1 232 ? 6.364 0.156 2.952 1.00 93.25 232 LEU A CA 1
ATOM 1808 C C . LEU A 1 232 ? 5.843 0.061 4.395 1.00 93.25 232 LEU A C 1
ATOM 1810 O O . LEU A 1 232 ? 6.333 -0.776 5.153 1.00 93.25 232 LEU A O 1
ATOM 1814 N N . CYS A 1 233 ? 4.852 0.878 4.764 1.00 91.88 233 CYS A N 1
ATOM 1815 C CA . CYS A 1 233 ? 4.213 0.844 6.080 1.00 91.88 233 CYS A CA 1
ATOM 1816 C C . CYS A 1 233 ? 3.499 -0.492 6.322 1.00 91.88 233 CYS A C 1
ATOM 1818 O O . CYS A 1 233 ? 3.709 -1.116 7.363 1.00 91.88 233 CYS A O 1
ATOM 1820 N N . ILE A 1 234 ? 2.714 -0.964 5.348 1.00 90.88 234 ILE A N 1
ATOM 18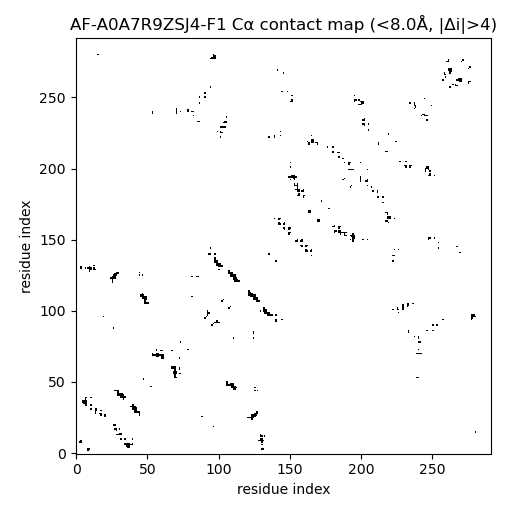21 C CA . ILE A 1 234 ? 1.996 -2.243 5.442 1.00 90.88 234 ILE A CA 1
ATOM 1822 C C . ILE A 1 234 ? 2.973 -3.424 5.485 1.00 90.88 234 ILE A C 1
ATOM 1824 O O . ILE A 1 234 ? 2.772 -4.335 6.280 1.00 90.88 234 ILE A O 1
ATOM 1828 N N . GLU A 1 235 ? 4.046 -3.413 4.690 1.00 92.00 235 GLU A N 1
ATOM 1829 C CA . GLU A 1 235 ? 5.087 -4.452 4.723 1.00 92.00 235 GLU A CA 1
ATOM 1830 C C . GLU A 1 235 ? 5.807 -4.484 6.077 1.00 92.00 235 GLU A C 1
ATOM 1832 O O . GLU A 1 235 ? 6.029 -5.555 6.639 1.00 92.00 235 GLU A O 1
ATOM 1837 N N . SER A 1 236 ? 6.163 -3.315 6.621 1.00 90.88 236 SER A N 1
ATOM 1838 C CA . SER A 1 236 ? 6.829 -3.216 7.924 1.00 90.88 236 SER A CA 1
ATOM 1839 C 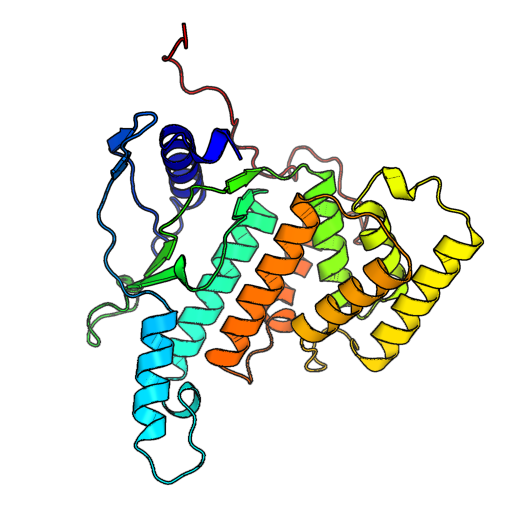C . SER A 1 236 ? 5.938 -3.750 9.042 1.00 90.88 236 SER A C 1
ATOM 1841 O O . SER A 1 236 ? 6.391 -4.548 9.857 1.00 90.88 236 SER A O 1
ATOM 1843 N N . MET A 1 237 ? 4.663 -3.355 9.045 1.00 90.31 237 MET A N 1
ATOM 1844 C CA . MET A 1 237 ? 3.651 -3.894 9.953 1.00 90.31 237 MET A CA 1
ATOM 1845 C C . MET A 1 237 ? 3.483 -5.407 9.757 1.00 90.31 237 MET A C 1
ATOM 1847 O O . MET A 1 237 ? 3.403 -6.159 10.725 1.00 90.31 237 MET A O 1
ATOM 1851 N N . GLY A 1 238 ? 3.505 -5.847 8.496 1.00 91.38 238 GLY A N 1
ATOM 1852 C CA . GLY A 1 238 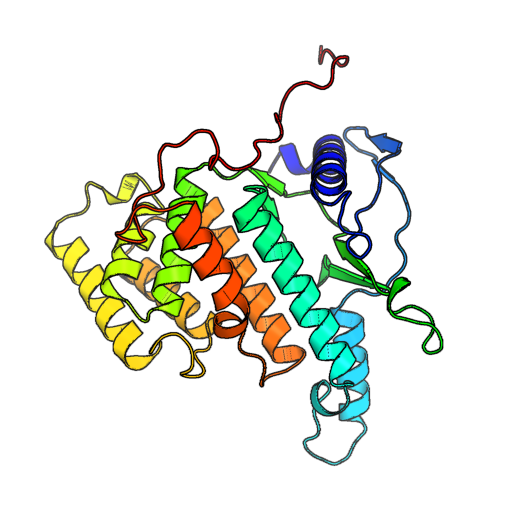? 3.532 -7.237 8.066 1.00 91.38 238 GLY A CA 1
ATOM 1853 C C . GLY A 1 238 ? 4.574 -8.060 8.808 1.00 91.38 238 GLY A C 1
ATOM 1854 O O . GLY A 1 238 ? 4.273 -9.059 9.462 1.00 91.38 238 GLY A O 1
ATOM 1855 N N . HIS A 1 239 ? 5.803 -7.564 8.741 1.00 90.31 239 HIS A N 1
ATOM 1856 C CA . HIS A 1 239 ? 6.963 -8.175 9.355 1.00 90.31 239 HIS A CA 1
ATOM 1857 C C . HIS A 1 239 ? 6.888 -8.192 10.887 1.00 90.31 239 HIS A C 1
ATOM 1859 O O . HIS A 1 239 ? 7.221 -9.210 11.484 1.00 90.31 239 HIS A O 1
ATOM 1865 N N . SER A 1 240 ? 6.409 -7.116 11.521 1.00 90.31 240 SER A N 1
ATOM 1866 C CA . SER A 1 240 ? 6.247 -7.054 12.983 1.00 90.31 240 SER A CA 1
ATOM 1867 C C . SER A 1 240 ? 5.203 -8.038 13.519 1.00 90.31 240 SER A C 1
ATOM 1869 O O . SER A 1 240 ? 5.341 -8.518 14.638 1.00 90.31 240 SER A O 1
ATOM 1871 N N . LEU A 1 241 ? 4.162 -8.346 12.741 1.00 90.88 241 LEU A N 1
ATOM 1872 C CA . LEU A 1 241 ? 3.084 -9.253 13.155 1.00 90.88 241 LEU A CA 1
ATOM 1873 C C . LEU A 1 241 ? 3.382 -10.724 12.862 1.00 90.88 241 LEU A C 1
ATOM 1875 O O . LEU A 1 241 ? 2.987 -11.604 13.626 1.00 90.88 241 LEU A O 1
ATOM 1879 N N . CYS A 1 242 ? 3.990 -11.002 11.709 1.00 91.38 242 CYS A N 1
ATOM 1880 C CA . CYS A 1 242 ? 4.339 -12.350 11.283 1.00 91.38 242 CYS A CA 1
ATOM 1881 C C . CYS A 1 242 ? 5.449 -12.289 10.220 1.00 91.38 242 CYS A C 1
ATOM 1883 O O . CYS A 1 242 ? 5.151 -12.166 9.029 1.00 91.38 242 CYS A O 1
ATOM 1885 N N . PRO A 1 243 ? 6.730 -12.440 10.603 1.00 90.25 243 PRO A N 1
ATOM 1886 C CA . PRO A 1 243 ? 7.855 -12.372 9.666 1.00 90.25 243 PRO A CA 1
ATOM 1887 C C . PRO A 1 243 ? 7.799 -13.386 8.516 1.00 90.25 243 PRO A C 1
ATOM 1889 O O . PRO A 1 243 ? 8.395 -13.161 7.465 1.00 90.25 243 PRO A O 1
ATOM 1892 N N . SER A 1 244 ? 7.098 -14.508 8.714 1.00 88.81 244 SER A N 1
ATOM 1893 C CA . SER A 1 244 ? 6.913 -15.550 7.695 1.00 88.81 244 SER A CA 1
ATOM 1894 C C . SER A 1 244 ? 5.834 -15.213 6.657 1.00 88.81 244 SER A C 1
ATOM 1896 O O . SER A 1 244 ? 5.735 -15.886 5.629 1.00 88.81 244 SER A O 1
ATOM 1898 N N . TYR A 1 245 ? 5.023 -14.181 6.903 1.00 89.94 245 TYR A N 1
ATOM 1899 C CA . TYR A 1 245 ? 3.970 -13.762 5.993 1.00 89.94 245 TYR A CA 1
ATOM 1900 C C . TYR A 1 245 ? 4.539 -12.908 4.859 1.00 89.94 245 TYR A C 1
ATOM 1902 O O . TYR A 1 245 ? 5.013 -11.792 5.065 1.00 89.94 245 TYR A O 1
ATOM 1910 N N . ASN A 1 246 ? 4.455 -13.423 3.634 1.00 92.31 246 ASN A N 1
ATOM 1911 C CA . ASN A 1 246 ? 4.905 -12.707 2.449 1.00 92.31 246 ASN A CA 1
ATOM 1912 C C . ASN A 1 246 ? 3.752 -11.891 1.835 1.00 92.31 246 ASN A C 1
ATOM 1914 O O . ASN A 1 246 ? 2.843 -12.450 1.215 1.00 92.31 246 ASN A O 1
ATOM 1918 N N . LEU A 1 247 ? 3.791 -10.562 1.994 1.00 91.62 247 LEU A N 1
ATOM 1919 C CA . LEU A 1 247 ? 2.740 -9.655 1.510 1.00 91.62 247 LEU A CA 1
ATOM 1920 C C . LEU A 1 247 ? 2.581 -9.707 -0.015 1.00 91.62 247 LEU A C 1
ATOM 1922 O O . LEU A 1 247 ? 1.459 -9.676 -0.529 1.00 91.62 247 LEU A O 1
ATOM 1926 N N . LEU A 1 248 ? 3.700 -9.808 -0.741 1.00 93.31 248 LEU A N 1
ATOM 1927 C CA . LEU A 1 248 ? 3.695 -9.886 -2.197 1.00 93.31 248 LEU A CA 1
ATOM 1928 C C . LEU A 1 248 ? 2.936 -11.138 -2.648 1.00 93.31 248 LEU A C 1
ATOM 1930 O O . LEU A 1 248 ? 1.976 -11.032 -3.412 1.00 93.31 248 LEU A O 1
ATOM 1934 N N . ASP A 1 249 ? 3.276 -12.306 -2.112 1.00 93.94 249 ASP A N 1
ATOM 1935 C CA . ASP A 1 249 ? 2.595 -13.562 -2.429 1.00 93.94 249 ASP A CA 1
ATOM 1936 C C . ASP A 1 249 ? 1.122 -13.558 -2.012 1.00 93.94 249 ASP A C 1
ATOM 1938 O O . ASP A 1 249 ? 0.271 -14.028 -2.773 1.00 93.94 249 ASP A O 1
ATOM 1942 N N . ALA A 1 250 ? 0.793 -12.961 -0.865 1.00 92.31 250 ALA A N 1
ATOM 1943 C CA . ALA A 1 250 ? -0.588 -12.822 -0.414 1.00 92.31 250 ALA A CA 1
ATOM 1944 C C . ALA A 1 250 ? -1.442 -11.943 -1.349 1.00 92.31 250 ALA A C 1
ATOM 1946 O O . ALA A 1 250 ? -2.632 -12.200 -1.531 1.00 92.31 250 ALA A O 1
ATOM 1947 N N . SER A 1 251 ? -0.842 -10.936 -1.994 1.00 92.75 251 SER A N 1
ATOM 1948 C CA . SER A 1 251 ? -1.534 -10.051 -2.945 1.00 92.75 251 SER A CA 1
ATOM 1949 C C . SER A 1 251 ? -1.773 -10.672 -4.330 1.00 92.75 251 SER A C 1
ATOM 1951 O O . SER A 1 251 ? -2.656 -10.234 -5.075 1.00 92.75 251 SER A O 1
ATOM 1953 N N . LYS A 1 252 ? -1.022 -11.723 -4.681 1.00 93.38 252 LYS A N 1
ATOM 1954 C CA . LYS A 1 252 ? -1.037 -12.389 -5.993 1.00 93.38 252 LYS A CA 1
ATOM 1955 C C . LYS A 1 252 ? -2.431 -12.731 -6.541 1.00 93.38 252 LYS A C 1
ATOM 1957 O O . LYS A 1 252 ? -2.676 -12.413 -7.708 1.00 93.38 252 LYS A O 1
ATOM 1962 N N . PRO A 1 253 ? -3.348 -13.391 -5.800 1.00 91.88 253 PRO A N 1
ATOM 1963 C CA . PRO A 1 253 ? -4.665 -13.732 -6.340 1.00 91.88 253 PRO A CA 1
ATOM 1964 C C . PRO A 1 253 ? -5.492 -12.492 -6.705 1.00 91.88 253 PRO A C 1
ATOM 1966 O O . PRO A 1 253 ? -6.161 -12.494 -7.742 1.00 91.88 253 PRO A O 1
ATOM 1969 N N . LEU A 1 254 ? -5.407 -11.424 -5.906 1.00 90.62 254 LEU A N 1
ATOM 1970 C CA . LEU A 1 254 ? -6.126 -10.171 -6.145 1.00 90.62 254 LEU A CA 1
ATOM 1971 C C . LEU A 1 254 ? -5.564 -9.449 -7.372 1.00 90.62 254 LEU A C 1
ATOM 1973 O O . LEU A 1 254 ? -6.315 -9.113 -8.289 1.00 90.62 254 LEU A O 1
ATOM 1977 N N . LEU A 1 255 ? -4.237 -9.308 -7.444 1.00 90.38 255 LEU A N 1
ATOM 1978 C CA . LEU A 1 255 ? -3.554 -8.654 -8.561 1.00 90.38 255 LEU A CA 1
ATOM 1979 C C . LEU A 1 255 ? -3.767 -9.395 -9.883 1.00 90.38 255 LEU A C 1
ATOM 1981 O O . LEU A 1 255 ? -4.085 -8.764 -10.886 1.00 90.38 255 LEU A O 1
ATOM 1985 N N . ARG A 1 256 ? -3.680 -10.732 -9.897 1.00 88.25 256 ARG A N 1
ATOM 1986 C CA . ARG A 1 256 ? -3.940 -11.530 -11.110 1.00 88.25 256 ARG A CA 1
ATOM 1987 C C . ARG A 1 256 ? -5.383 -11.423 -11.582 1.00 88.25 256 ARG A C 1
ATOM 1989 O O . ARG A 1 256 ? -5.634 -11.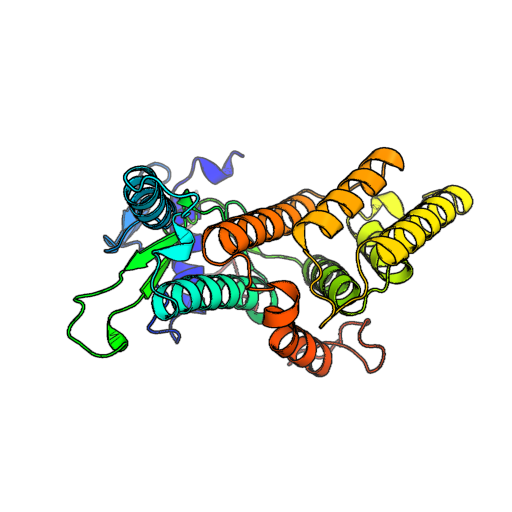383 -12.785 1.00 88.25 256 ARG A O 1
ATOM 1996 N N . THR A 1 257 ? -6.333 -11.409 -10.651 1.00 86.44 257 THR A N 1
ATOM 1997 C CA . THR A 1 257 ? -7.753 -11.257 -10.988 1.00 86.44 257 THR A CA 1
ATOM 1998 C C . THR A 1 257 ? -8.007 -9.879 -11.584 1.00 86.44 257 THR A C 1
ATOM 2000 O O . THR A 1 257 ? -8.585 -9.779 -12.664 1.00 86.44 257 THR A O 1
ATOM 2003 N N . TYR A 1 258 ? -7.481 -8.835 -10.945 1.00 84.38 258 TYR A N 1
ATOM 2004 C CA . TYR A 1 258 ? -7.549 -7.472 -11.455 1.00 84.38 258 TYR A CA 1
ATOM 2005 C C . TYR A 1 258 ? -6.894 -7.347 -12.839 1.00 84.38 258 TYR A C 1
ATOM 2007 O O . TYR A 1 258 ? -7.513 -6.826 -13.763 1.00 84.38 258 TYR A O 1
ATOM 2015 N N . GLN A 1 259 ? -5.699 -7.916 -13.029 1.00 83.81 259 GLN A N 1
ATOM 2016 C CA . GLN A 1 259 ? -4.995 -7.908 -14.312 1.00 83.81 259 GLN A CA 1
ATOM 2017 C C . GLN A 1 259 ? -5.836 -8.546 -15.431 1.00 83.81 259 GLN A C 1
ATOM 2019 O O . GLN A 1 259 ? -5.997 -7.970 -16.502 1.00 83.81 259 GLN A O 1
ATOM 2024 N N . ARG A 1 260 ? -6.453 -9.704 -15.169 1.00 84.31 260 ARG A N 1
ATOM 2025 C CA . ARG A 1 260 ? -7.302 -10.415 -16.146 1.00 84.31 260 ARG A CA 1
ATOM 2026 C C . ARG A 1 260 ? -8.556 -9.643 -16.552 1.00 84.31 260 ARG A C 1
ATOM 2028 O O . ARG A 1 260 ? -9.029 -9.807 -17.681 1.00 84.31 260 ARG A O 1
ATOM 2035 N N . ILE A 1 261 ? -9.124 -8.869 -15.632 1.00 81.19 261 ILE A N 1
ATOM 2036 C CA . ILE A 1 261 ? -10.372 -8.130 -15.845 1.00 81.19 261 ILE A CA 1
ATOM 2037 C C . ILE A 1 261 ? -10.081 -6.781 -16.509 1.00 81.19 261 ILE A C 1
ATOM 2039 O O . ILE A 1 261 ? -10.712 -6.441 -17.510 1.00 81.19 261 ILE A O 1
ATOM 2043 N N . CYS A 1 262 ? -9.109 -6.042 -15.976 1.00 77.88 262 CYS A N 1
ATOM 2044 C CA . CYS A 1 262 ? -8.894 -4.632 -16.284 1.00 77.88 262 CYS A CA 1
ATOM 2045 C C . CYS A 1 262 ? -7.795 -4.375 -17.320 1.00 77.88 262 CYS A C 1
ATOM 2047 O O . CYS A 1 262 ? -7.719 -3.254 -17.812 1.00 77.88 262 CYS A O 1
ATOM 2049 N N . PHE A 1 263 ? -6.972 -5.365 -17.682 1.00 78.00 263 PHE A N 1
ATOM 2050 C CA . PHE A 1 263 ? -5.913 -5.201 -18.683 1.00 78.00 263 PHE A CA 1
ATOM 2051 C C . PHE A 1 263 ? -6.122 -6.076 -19.924 1.00 78.00 263 PHE A C 1
ATOM 2053 O O . PHE A 1 263 ? -6.817 -7.100 -19.906 1.00 78.00 263 PHE A O 1
ATOM 2060 N N . GLU A 1 264 ? -5.548 -5.637 -21.039 1.00 80.50 264 GLU A N 1
ATOM 2061 C CA . GLU A 1 264 ? -5.450 -6.401 -22.279 1.00 80.50 264 GLU A CA 1
ATOM 2062 C C . GLU A 1 264 ? -4.653 -7.702 -22.069 1.00 80.50 264 GLU A C 1
ATOM 2064 O O . GLU A 1 264 ? -4.116 -7.974 -20.994 1.00 80.50 264 GLU A O 1
ATOM 2069 N N . LYS A 1 265 ? -4.581 -8.555 -23.099 1.00 74.56 265 LYS A N 1
ATOM 2070 C CA . LYS A 1 265 ? -3.846 -9.835 -23.018 1.00 74.56 265 LYS A CA 1
ATOM 2071 C C . LYS A 1 265 ? -2.349 -9.667 -22.739 1.00 74.56 265 LYS A C 1
ATOM 2073 O O . LYS A 1 265 ? -1.718 -10.626 -22.308 1.00 74.56 265 LYS A O 1
ATOM 2078 N N . ASP A 1 266 ? -1.807 -8.476 -22.982 1.00 73.50 266 ASP A N 1
ATOM 2079 C CA . ASP A 1 266 ? -0.439 -8.104 -22.619 1.00 73.50 266 ASP A CA 1
ATOM 2080 C C . ASP A 1 266 ? -0.245 -7.925 -21.099 1.00 73.50 266 ASP A C 1
ATOM 2082 O O . ASP A 1 266 ? 0.887 -7.831 -20.634 1.00 73.50 266 ASP A O 1
ATOM 2086 N N . GLY A 1 267 ? -1.337 -7.879 -20.323 1.00 68.06 267 GLY A N 1
ATOM 2087 C CA . GLY A 1 267 ? -1.336 -7.679 -18.876 1.00 68.06 267 GLY A CA 1
ATOM 2088 C C . GLY A 1 267 ? -0.903 -6.278 -18.431 1.00 68.06 267 GLY A C 1
ATOM 2089 O O . GLY A 1 267 ? -0.612 -6.096 -17.249 1.00 68.06 267 GLY A O 1
ATOM 2090 N N . LEU A 1 268 ? -0.825 -5.315 -19.356 1.00 64.19 268 LEU A N 1
ATOM 2091 C CA . LEU A 1 268 ? -0.129 -4.030 -19.192 1.00 64.19 268 LEU A CA 1
ATOM 2092 C C . LEU A 1 268 ? -0.916 -2.830 -19.696 1.00 64.19 268 LEU A C 1
ATOM 2094 O O . LEU A 1 268 ? -0.814 -1.746 -19.122 1.00 64.19 268 LEU A O 1
ATOM 2098 N N . THR A 1 269 ? -1.714 -3.017 -20.741 1.00 72.06 269 THR A N 1
ATOM 2099 C CA . THR A 1 269 ? -2.557 -1.960 -21.286 1.00 72.06 269 THR A CA 1
ATOM 2100 C C . THR A 1 269 ? -3.919 -2.000 -20.599 1.00 72.06 269 THR A C 1
ATOM 2102 O O . THR A 1 269 ? -4.615 -3.009 -20.712 1.00 72.06 269 THR A O 1
ATOM 2105 N N . PRO A 1 270 ? -4.336 -0.944 -19.874 1.00 72.12 270 PRO A N 1
ATOM 2106 C CA . PRO A 1 270 ? -5.671 -0.897 -19.294 1.00 72.12 270 PRO A CA 1
ATOM 2107 C C . PRO A 1 270 ? -6.733 -0.967 -20.393 1.00 72.12 270 PRO A C 1
ATOM 2109 O O . PRO A 1 270 ? -6.671 -0.220 -21.377 1.00 72.12 270 PRO A O 1
ATOM 2112 N N . ARG A 1 271 ? -7.730 -1.836 -20.219 1.00 74.31 271 ARG A N 1
ATOM 2113 C CA . ARG A 1 271 ? -8.873 -1.928 -21.129 1.00 74.31 271 ARG A CA 1
ATOM 2114 C C . ARG A 1 271 ? -9.661 -0.630 -21.083 1.00 74.31 271 ARG A C 1
ATOM 2116 O O . ARG A 1 271 ? -10.014 -0.139 -20.014 1.00 74.31 271 ARG A O 1
ATOM 2123 N N . ARG A 1 272 ? -10.025 -0.113 -22.254 1.00 65.94 272 ARG A N 1
ATOM 2124 C CA . ARG A 1 272 ? -10.913 1.053 -22.388 1.00 65.94 272 ARG A CA 1
ATOM 2125 C C . ARG A 1 272 ? -12.386 0.637 -22.448 1.00 65.94 272 ARG A C 1
ATOM 2127 O O . ARG A 1 272 ? -13.117 1.088 -23.324 1.00 65.94 272 ARG A O 1
ATOM 2134 N N . ASP A 1 273 ? -12.817 -0.251 -21.552 1.00 62.84 273 ASP A N 1
ATOM 2135 C CA . ASP A 1 273 ? -14.224 -0.657 -21.447 1.00 62.84 273 ASP A CA 1
ATOM 2136 C C . ASP A 1 273 ? -14.881 0.053 -20.251 1.00 62.84 273 ASP A C 1
ATOM 2138 O O . ASP A 1 273 ? -14.393 -0.087 -19.124 1.00 62.84 273 ASP A O 1
ATOM 2142 N N . PRO A 1 274 ? -15.998 0.776 -20.451 1.00 62.50 274 PRO A N 1
ATOM 2143 C CA . PRO A 1 274 ? -16.697 1.466 -19.372 1.00 62.50 274 PRO A CA 1
ATOM 2144 C C . PRO A 1 274 ? -17.133 0.569 -18.207 1.00 62.50 274 PRO A C 1
ATOM 2146 O O . PRO A 1 274 ? -17.315 1.065 -17.100 1.00 62.50 274 PRO A O 1
ATOM 2149 N N . ARG A 1 275 ? -17.290 -0.741 -18.434 1.00 57.34 275 ARG A N 1
ATOM 2150 C CA . ARG A 1 275 ? -17.671 -1.726 -17.408 1.00 57.34 275 ARG A CA 1
ATOM 2151 C C . ARG A 1 275 ? -16.529 -2.089 -16.460 1.00 57.34 275 ARG A C 1
ATOM 2153 O O . ARG A 1 275 ? -16.792 -2.629 -15.392 1.00 57.34 275 ARG A O 1
ATOM 2160 N N . PHE A 1 276 ? -15.285 -1.824 -16.858 1.00 57.66 276 PHE A N 1
ATOM 2161 C CA . PHE A 1 276 ? -14.082 -2.075 -16.057 1.00 57.66 276 PHE A CA 1
ATOM 2162 C C . PHE A 1 276 ? -13.435 -0.779 -15.554 1.00 57.66 276 PHE A C 1
ATOM 2164 O O . PHE A 1 276 ? -12.399 -0.836 -14.892 1.00 57.66 276 PHE A O 1
ATOM 2171 N N . LEU A 1 277 ? -14.044 0.380 -15.845 1.00 57.41 277 LEU A N 1
ATOM 2172 C CA . LEU A 1 277 ? -13.715 1.626 -15.162 1.00 57.41 277 LEU A CA 1
ATOM 2173 C C . LEU A 1 277 ? -14.061 1.458 -13.685 1.00 57.41 277 LEU A C 1
ATOM 2175 O O . LEU A 1 277 ? -15.166 1.039 -13.335 1.00 57.41 277 LEU A O 1
ATOM 2179 N N . LYS A 1 278 ? -13.102 1.783 -12.821 1.00 61.66 278 LYS A N 1
ATOM 2180 C CA . LYS A 1 278 ? -13.299 1.725 -11.374 1.00 61.66 278 LYS A CA 1
ATOM 2181 C C . LYS A 1 278 ? -14.461 2.613 -10.960 1.00 61.66 278 LYS A C 1
ATOM 2183 O O . LYS A 1 278 ? -14.747 3.620 -11.616 1.00 61.66 278 LYS A O 1
ATOM 2188 N N . VAL A 1 279 ? -15.122 2.235 -9.867 1.00 51.62 279 VAL A N 1
ATOM 2189 C CA . VAL A 1 279 ? -16.266 2.976 -9.333 1.00 51.62 279 VAL A CA 1
ATOM 2190 C C . VAL A 1 279 ? -15.795 4.382 -8.979 1.00 51.62 279 VAL A C 1
ATOM 2192 O O . VAL A 1 279 ? -15.191 4.622 -7.940 1.00 51.62 279 VAL A O 1
ATOM 2195 N N . ARG A 1 280 ? -16.070 5.341 -9.863 1.00 50.38 280 ARG A N 1
ATOM 2196 C CA . ARG A 1 280 ? -15.907 6.751 -9.541 1.00 50.38 280 ARG A CA 1
ATOM 2197 C C . ARG A 1 280 ? -17.053 7.121 -8.621 1.00 50.38 280 ARG A C 1
ATOM 2199 O O . ARG A 1 280 ? -18.162 7.384 -9.088 1.00 50.38 280 ARG A O 1
ATOM 2206 N N . VAL A 1 281 ? -16.785 7.186 -7.321 1.00 45.62 281 VAL A N 1
ATOM 2207 C CA . VAL A 1 281 ? -17.635 7.994 -6.450 1.00 45.62 281 VAL A CA 1
ATOM 2208 C C . VAL A 1 281 ? -17.562 9.405 -7.022 1.00 45.62 281 VAL A C 1
ATOM 2210 O O . VAL A 1 281 ? -16.472 9.965 -7.171 1.00 45.62 281 VAL A O 1
ATOM 2213 N N . ARG A 1 282 ? -18.701 9.943 -7.475 1.00 39.31 282 ARG A N 1
ATOM 2214 C CA . ARG A 1 282 ? -18.770 11.334 -7.925 1.00 39.31 282 ARG A CA 1
ATOM 2215 C C . ARG A 1 282 ? -18.380 12.186 -6.728 1.00 39.31 282 ARG A C 1
ATOM 22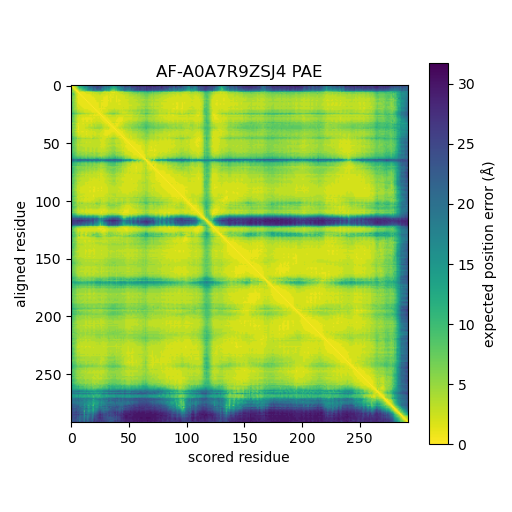17 O O . ARG A 1 282 ? -19.209 12.417 -5.857 1.00 39.31 282 ARG A O 1
ATOM 2224 N N . MET A 1 283 ? -17.144 12.682 -6.732 1.00 42.19 283 MET A N 1
ATOM 2225 C CA . MET A 1 283 ? -16.630 13.542 -5.668 1.00 42.19 283 MET A CA 1
ATOM 2226 C C . MET A 1 283 ? -17.386 14.878 -5.538 1.00 42.19 283 MET A C 1
ATOM 2228 O O . MET A 1 283 ? -17.133 15.659 -4.636 1.00 42.19 283 MET A O 1
ATOM 2232 N N . TRP A 1 284 ? -18.346 15.137 -6.435 1.00 31.86 284 TRP A N 1
ATOM 2233 C CA . TRP A 1 284 ? -19.255 16.274 -6.403 1.00 31.86 284 TRP A CA 1
ATOM 2234 C C . TRP A 1 284 ? -20.657 15.853 -6.856 1.00 31.86 284 TRP A C 1
ATOM 2236 O O . TRP A 1 284 ? -20.891 15.631 -8.048 1.00 31.86 284 TRP A O 1
ATOM 2246 N N . ARG A 1 285 ? -21.572 15.740 -5.885 1.00 32.97 285 ARG A N 1
ATOM 2247 C CA . ARG A 1 285 ? -23.011 16.092 -5.907 1.00 32.97 285 ARG A CA 1
ATOM 2248 C C . ARG A 1 285 ? -23.739 15.308 -4.809 1.00 32.97 285 ARG A C 1
ATOM 2250 O O . ARG A 1 285 ? -24.452 14.352 -5.098 1.00 32.97 285 ARG A O 1
ATOM 2257 N N . LEU A 1 286 ? -23.633 15.785 -3.572 1.00 34.50 286 LEU A N 1
ATOM 2258 C CA . LEU A 1 286 ? -24.798 15.810 -2.694 1.00 34.50 286 LEU A CA 1
ATOM 2259 C C . LEU A 1 286 ? -25.310 17.251 -2.688 1.00 34.50 286 LEU A C 1
ATOM 2261 O O . LEU A 1 286 ? -24.566 18.211 -2.505 1.00 34.50 286 LEU A O 1
ATOM 2265 N N . GLN A 1 287 ? -26.569 17.386 -3.088 1.00 36.47 287 GLN A N 1
ATOM 2266 C CA . GLN A 1 287 ? -27.296 18.638 -3.234 1.00 36.47 287 GLN A CA 1
ATOM 2267 C C . GLN A 1 287 ? -27.344 19.369 -1.885 1.00 36.47 287 GLN A C 1
ATOM 2269 O O . GLN A 1 287 ? -27.792 18.776 -0.912 1.00 36.47 287 GLN A O 1
ATOM 2274 N N . GLY A 1 288 ? -26.977 20.655 -1.830 1.00 31.28 288 GLY A N 1
ATOM 2275 C CA . GLY A 1 288 ? -27.532 21.529 -0.787 1.00 31.28 288 GLY A CA 1
ATOM 2276 C C . GLY A 1 288 ? -26.673 22.662 -0.237 1.00 31.28 288 GLY A C 1
ATOM 2277 O O . GLY A 1 288 ? -27.252 23.673 0.135 1.00 31.28 288 GLY A O 1
ATOM 2278 N N . CYS A 1 289 ? -25.343 22.576 -0.221 1.00 30.16 289 CYS A N 1
ATOM 2279 C CA . CYS A 1 289 ? -24.531 23.651 0.364 1.00 30.16 289 CYS A CA 1
ATOM 2280 C C . CYS A 1 289 ? -23.896 24.517 -0.725 1.00 30.16 289 CYS A C 1
ATOM 2282 O O . CYS A 1 289 ? -22.858 24.181 -1.292 1.00 30.16 289 CYS A O 1
ATOM 2284 N N . ARG A 1 290 ? -24.550 25.646 -1.030 1.00 29.31 290 ARG A N 1
ATOM 2285 C CA . ARG A 1 290 ? -23.872 26.787 -1.654 1.00 29.31 290 ARG A CA 1
ATOM 2286 C C . ARG A 1 290 ? -22.869 27.311 -0.632 1.00 29.31 290 ARG A C 1
ATOM 2288 O O . ARG A 1 290 ? -23.270 27.738 0.443 1.00 29.31 290 ARG A O 1
ATOM 2295 N N . LEU A 1 291 ? -21.590 27.234 -0.970 1.00 30.28 291 LEU A N 1
ATOM 2296 C CA . LEU A 1 291 ? -20.576 28.081 -0.361 1.00 30.28 291 LEU A CA 1
ATOM 2297 C C . LEU A 1 291 ? -20.735 29.456 -1.021 1.00 30.28 291 LEU A C 1
ATOM 2299 O O . LEU A 1 291 ? -20.396 29.610 -2.196 1.00 30.28 291 LEU A O 1
ATOM 2303 N N . GLU A 1 292 ? -21.368 30.383 -0.305 1.00 31.56 292 GLU A N 1
ATOM 2304 C CA . GLU A 1 292 ? -21.140 31.823 -0.483 1.00 31.56 292 GLU A CA 1
ATOM 2305 C C . GLU A 1 292 ? -19.898 32.233 0.313 1.00 31.56 292 GLU A C 1
ATOM 2307 O O . GLU A 1 292 ? -19.694 31.662 1.411 1.00 31.56 292 GLU A O 1
#

pLDDT: mean 86.3, std 15.26, range [29.31, 97.88]

Mean predicted aligned error: 7.1 Å

InterPro domains:
  IPR004147 ABC1 atypical kinase-like domain [PF03109] (8-161)
  IPR011009 Protein kinase-like domain superfamily [SSF56112] (8-141)
  IPR011009 Protein kinase-like domain superfamily [SSF56112] (23-258)
  IPR052402 ADCK protein kinase [PTHR45890] (1-258)

Sequence (292 aa):
MAAQAHLQVEAYHLEVLNHNFRDWDHVRFPQPFFASSTVIIETFEPGRIITEIIDRFDSQAATLEDDTRGYDLMPLELSKFLLTSGLAVYMKMLLVDNLMHADLHPGNIMFDLGPVSQTSKQQAITLVDAGMVAQLSDAESANFIGLIICLGEGDGRRAAEFALKFSSNNQNMEPKRREAFIDGMEAMFAVKCRGYGTNVNAGNVLRGVLSLINDHHIRIEANYATLVINVLCIESMGHSLCPSYNLLDASKPLLRTYQRICFEKDGLTPRRDPRFLKVRVRMWRLQGCRLE

Foldseek 3Di:
DVLLQFCVLFQLLQVLLCVLCVVPLQEDEWHWPDGGGHDTDTDDDDFAQVVVVLVVLQVVQVVDPDPDGSLNVDDPVVLCVLLLQLLVSQLCCLQFAQKDQLPQFSRQWTWDPDDPPDDPSRIHIYRYTRSDMDRHDPQLSLLLLQLLVCLQQLNQLSNLVSLLSLDPVSPPDDPVLSVVLSVQSNVLSVPQGNHAPPLGQVLVSLVSNVVSCVVSVRDHDPVSVSVSVNVNNSSVSSCSNPVPDRSSNSCVVVSVVSLVQQHDPVSRHGDPDPVNPHDPPPSDDDDDDDDD

Organism: NCBI:txid1486917